Protein AF-A0A0A0KX44-F1 (afdb_monomer)

Secondary structure (DSSP, 8-state):
-HHHHHHHHHHHHHHHHHHHHHHHHHHHHHHHHHHHHHHHHHHHHHHHHHHHHHHHHHHHHHHHHHHHHHHHHHHHHHHHHHHHHHHHHHHHHHHHHHHHHHHHHHHHHHHHHHHHHHHHHHHHHHHHHHT------HHHHHHHHHHHHHHHHHHHHHHHHHHHHHHHHHHHHHHHHHGGGT-----HHHHHHHHHHHHHHHHHHHS-----HHHHHTT--PPP-----------------------PPP--SSHHHHTTTGGG--HHHHHHHHTT--------------------SSSSSSSS------

Radius of gyration: 54.65 Å; Cα contacts (8 Å, |Δi|>4): 50; chains: 1; bounding box: 119×41×173 Å

Solvent-accessible surface area (backbone atoms only — not comparable to full-atom values): 19266 Å² total; per-residue (Å²): 117,70,67,63,54,53,53,52,53,52,52,52,52,51,51,51,52,53,50,50,56,51,50,54,47,53,53,48,54,51,53,51,50,52,51,52,51,53,52,50,54,52,49,54,51,49,52,52,50,55,55,49,52,54,52,50,52,49,51,53,51,50,52,49,51,51,50,54,52,51,50,53,49,52,51,52,53,49,50,53,50,49,54,50,51,52,56,51,51,50,53,52,36,53,52,48,51,54,49,51,44,53,51,51,50,51,49,46,66,52,46,57,58,50,51,55,49,51,51,52,52,46,54,54,60,51,54,63,61,70,64,77,81,69,97,77,63,84,69,61,56,56,52,53,52,54,52,48,50,52,55,50,52,53,48,51,54,51,49,53,52,51,52,52,51,52,54,52,50,51,52,52,50,52,55,53,61,69,41,45,85,75,36,86,71,80,55,68,65,51,52,52,51,51,52,54,48,49,51,53,48,54,54,55,71,65,51,76,82,72,91,49,63,76,65,48,71,76,63,73,77,87,75,88,84,85,80,84,81,90,83,87,88,82,88,83,88,83,88,84,88,83,87,80,85,82,81,78,78,83,82,75,82,64,58,69,65,56,61,65,65,64,67,80,68,58,66,67,64,56,56,61,54,59,74,70,70,69,77,90,77,90,73,94,76,93,68,90,88,81,80,87,87,83,83,77,94,80,80,85,88,85,84,88,87,89,84,85,92,128

Foldseek 3Di:
DVVVVVVVVVVVVVVVVVVVVVVVVVVVVVVVVVVVVVVVVVVVVVVVVVVVVVVVVVVVVVVVVVVVVVVVVVVVVVVVVVVVVLVVLQVVLVVVLVVLLVLLVVLLVVLVVLLVVLLVLLVVLVVLVVPPPDPDDPVVVVVSVVVSLVSLVVNVVSVVVNVVSVVVVVVSVVVVVVCCVSNVDDPPSSVVSNVSVVVSVVSSVPRPDDDRPVVVVVPDDDDDDDDDDDDDDDDDDDDDDDDDDDDDDDPPPPVVVVVVVVVPDDPVVVVVVVVVPPDDDDDDDPDDPPDPPDPDPPPPDPPPDDDDDD

pLDDT: mean 73.05, std 24.51, range [26.42, 98.44]

Organism: Cucumis sativus (NCBI:txid3659)

Mean predicted aligned error: 19.66 Å

Sequence (310 aa):
MYTVFQVNTLLSAARMRLHNAREEREHFDEASNQILVHLKTKEDELFKSVASYKVEAGAVNACKNFLEHTWNLQISQRQLKEEHVDGELEKYGDYFVKLVISLLSSYKGKLEPALSCIRKLEENLSSMKESDVSPDTDDRSLNVHKQRRKLEEEYLDMESKFVSTLSTVDTVRMQFYETKGVVRNLDEKVQETFDALEKIKQEFESIKRPKLMIETVRRKPELPINEKPHVVNSNPSFTSGQTAEVRRLNFEDIDESLAKRTKNFSMEAEMAKLDSDEGIDTIDSNEEINDWEFDELGRDYDTISNHQKR

Nearest PDB structures (foldseek):
  3na7-assembly1_A  TM=4.207E-01  e=7.031E-01  Helicobacter pylori NCTC 11638
  6ixf-assembly1_A  TM=5.829E-01  e=4.038E+00  Homo sapiens
  6ixg-assembly1_A  TM=6.367E-01  e=5.098E+00  Homo sapiens
  5nnv-assembly4_D  TM=4.137E-01  e=2.847E+00  Bacillus subtilis subsp. subtilis str. 168
  6ixe-assembly1_A  TM=4.495E-01  e=5.728E+00  Homo sapiens

Structure (mmCIF, N/CA/C/O backbone):
data_AF-A0A0A0KX44-F1
#
_entry.id   AF-A0A0A0KX44-F1
#
loop_
_atom_site.group_PDB
_atom_site.id
_atom_site.type_symbol
_atom_site.label_atom_id
_atom_site.label_alt_id
_atom_site.label_comp_id
_atom_site.label_asym_id
_atom_site.label_entity_id
_atom_site.label_seq_id
_atom_site.pdbx_PDB_ins_code
_atom_site.Cartn_x
_atom_site.Cartn_y
_atom_site.Cartn_z
_atom_site.occupancy
_atom_site.B_iso_or_equiv
_atom_site.auth_seq_id
_atom_site.auth_comp_id
_atom_site.auth_asym_id
_atom_site.auth_atom_id
_atom_site.pdbx_PDB_model_num
ATOM 1 N N . MET A 1 1 ? 47.527 8.719 -110.501 1.00 60.06 1 MET A N 1
ATOM 2 C CA . MET A 1 1 ? 46.676 9.708 -109.796 1.00 60.06 1 MET A CA 1
ATOM 3 C C . MET A 1 1 ? 45.632 9.048 -108.881 1.00 60.06 1 MET A C 1
ATOM 5 O O . MET A 1 1 ? 45.481 9.509 -107.761 1.00 60.06 1 MET A O 1
ATOM 9 N N . TYR A 1 2 ? 44.985 7.940 -109.281 1.00 65.06 2 TYR A N 1
ATOM 10 C CA . TYR A 1 2 ? 43.969 7.230 -108.471 1.00 65.06 2 TYR A CA 1
ATOM 11 C C . TYR A 1 2 ? 44.458 6.625 -107.135 1.00 65.06 2 TYR A C 1
ATOM 13 O O . TYR A 1 2 ? 43.740 6.677 -106.141 1.00 65.06 2 TYR A O 1
ATOM 21 N N . THR A 1 3 ? 45.683 6.095 -107.074 1.00 72.25 3 THR A N 1
ATOM 22 C CA . THR A 1 3 ? 46.232 5.449 -105.863 1.00 72.25 3 THR A CA 1
ATOM 23 C C . THR A 1 3 ? 46.545 6.440 -104.739 1.00 72.25 3 THR A C 1
ATOM 25 O O . THR A 1 3 ? 46.310 6.153 -103.570 1.00 72.25 3 THR A O 1
ATOM 28 N N . VAL A 1 4 ? 47.011 7.643 -105.086 1.00 76.38 4 VAL A N 1
ATOM 29 C CA . VAL A 1 4 ? 47.306 8.719 -104.123 1.00 76.38 4 VAL A CA 1
ATOM 30 C C . VAL A 1 4 ? 46.022 9.241 -103.470 1.00 76.38 4 VAL A C 1
ATOM 32 O O . VAL A 1 4 ? 46.000 9.486 -102.267 1.00 76.38 4 VAL A O 1
ATOM 35 N N . PHE A 1 5 ? 44.936 9.356 -104.242 1.00 82.75 5 PHE A N 1
ATOM 36 C CA . PHE A 1 5 ? 43.631 9.768 -103.723 1.00 82.75 5 PHE A CA 1
ATOM 37 C C . PHE A 1 5 ? 43.070 8.752 -102.714 1.00 82.75 5 PHE A C 1
ATOM 39 O O . PHE A 1 5 ? 42.684 9.141 -101.618 1.00 82.75 5 PHE A O 1
ATOM 46 N N . GLN A 1 6 ? 43.121 7.451 -103.028 1.00 83.69 6 GLN A N 1
ATOM 47 C CA . GLN A 1 6 ? 42.662 6.382 -102.127 1.00 83.69 6 GLN A CA 1
ATOM 48 C C . GLN A 1 6 ? 43.439 6.336 -100.803 1.00 83.69 6 GLN A C 1
ATOM 50 O O . GLN A 1 6 ? 42.838 6.217 -99.734 1.00 83.69 6 GLN A O 1
ATOM 55 N N . VAL A 1 7 ? 44.768 6.471 -100.858 1.00 87.25 7 VAL A N 1
ATOM 56 C CA . VAL A 1 7 ? 45.613 6.522 -99.654 1.00 87.25 7 VAL A CA 1
ATOM 57 C C . VAL A 1 7 ? 45.268 7.738 -98.794 1.00 87.25 7 VAL A C 1
ATOM 59 O O . VAL A 1 7 ? 45.182 7.620 -97.574 1.00 87.25 7 VAL A O 1
ATOM 62 N N . ASN A 1 8 ? 45.003 8.892 -99.410 1.00 90.00 8 A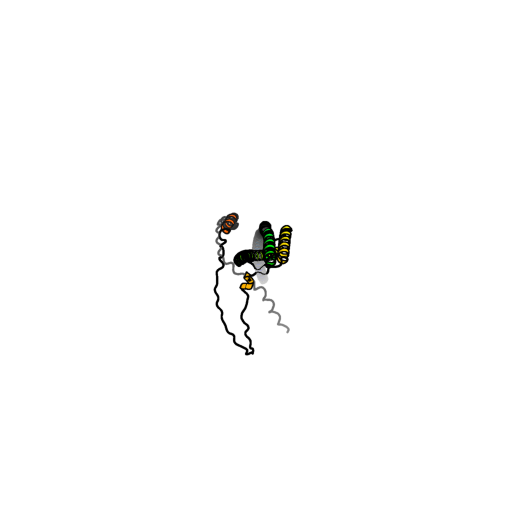SN A N 1
ATOM 63 C CA . ASN A 1 8 ? 44.612 10.098 -98.685 1.00 90.00 8 ASN A CA 1
ATOM 64 C C . ASN A 1 8 ? 43.250 9.937 -97.977 1.00 90.00 8 ASN A C 1
ATOM 66 O O . ASN A 1 8 ? 43.093 10.343 -96.823 1.00 90.00 8 ASN A O 1
ATOM 70 N N . THR A 1 9 ? 42.278 9.283 -98.623 1.00 90.50 9 THR A N 1
ATOM 71 C CA . THR A 1 9 ? 40.971 8.977 -98.017 1.00 90.50 9 THR A CA 1
ATOM 72 C C . THR A 1 9 ? 41.109 8.025 -96.827 1.00 90.50 9 THR A C 1
ATOM 74 O O . THR A 1 9 ? 40.5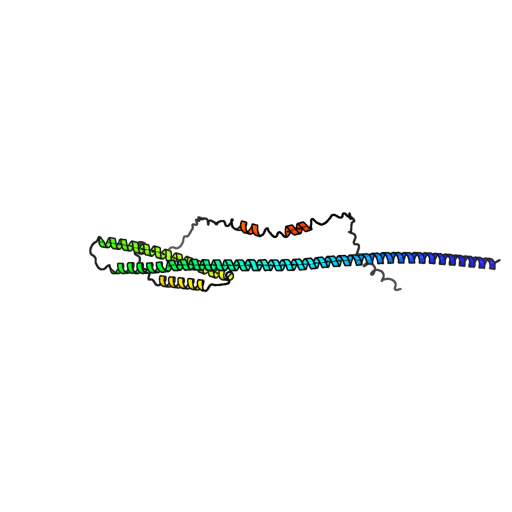30 8.276 -95.770 1.00 90.50 9 THR A O 1
ATOM 77 N N . LEU A 1 10 ? 41.919 6.968 -96.956 1.00 91.81 10 LEU A N 1
ATOM 78 C CA . LEU A 1 10 ? 42.182 6.023 -95.864 1.00 91.81 10 LEU A CA 1
ATOM 79 C C . LEU A 1 10 ? 42.913 6.683 -94.691 1.00 91.81 10 LEU A C 1
ATOM 81 O O . LEU A 1 10 ? 42.545 6.459 -93.539 1.00 91.81 10 LEU A O 1
ATOM 85 N N . LEU A 1 11 ? 43.905 7.529 -94.973 1.00 92.94 11 LEU A N 1
ATOM 86 C CA . LEU A 1 11 ? 44.626 8.286 -93.951 1.00 92.94 11 LEU A CA 1
ATOM 87 C C . LEU A 1 11 ? 43.693 9.244 -93.200 1.00 92.94 11 LEU A C 1
ATOM 89 O O . LEU A 1 11 ? 43.768 9.349 -91.977 1.00 92.94 11 LEU A O 1
ATOM 93 N N . SER A 1 12 ? 42.788 9.908 -93.918 1.00 93.62 12 SER A N 1
ATOM 94 C CA . SER A 1 12 ? 41.790 10.805 -93.327 1.00 93.62 12 SER A CA 1
ATOM 95 C C . SER A 1 12 ? 40.807 10.043 -92.433 1.00 93.62 12 SER A C 1
ATOM 97 O O . SER A 1 12 ? 40.551 10.460 -91.305 1.00 93.62 12 SER A O 1
ATOM 99 N N . ALA A 1 13 ? 40.333 8.876 -92.877 1.00 93.62 13 ALA A N 1
ATOM 100 C CA . ALA A 1 13 ? 39.473 8.008 -92.074 1.00 93.62 13 ALA A CA 1
ATOM 101 C C . ALA A 1 13 ? 40.191 7.464 -90.823 1.00 93.62 13 ALA A C 1
ATOM 103 O O . ALA A 1 13 ? 39.609 7.426 -89.741 1.00 93.62 13 ALA A O 1
ATOM 104 N N . ALA A 1 14 ? 41.464 7.075 -90.942 1.00 94.88 14 ALA A N 1
ATOM 105 C CA . ALA A 1 14 ? 42.267 6.624 -89.806 1.00 94.88 14 ALA A CA 1
ATOM 106 C C . ALA A 1 14 ? 42.488 7.746 -88.777 1.00 94.88 14 ALA A C 1
ATOM 108 O O . ALA A 1 14 ? 42.359 7.505 -87.579 1.00 94.88 14 ALA A O 1
ATOM 109 N N . ARG A 1 15 ? 42.751 8.979 -89.235 1.00 94.44 15 ARG A N 1
ATOM 110 C CA . ARG A 1 15 ? 42.867 10.159 -88.360 1.00 94.44 15 ARG A CA 1
ATOM 111 C C . ARG A 1 15 ? 41.567 10.456 -87.616 1.00 94.44 15 ARG A C 1
ATOM 113 O O . ARG A 1 15 ? 41.618 10.718 -86.421 1.00 94.44 15 ARG A O 1
ATOM 120 N N . MET A 1 16 ? 40.422 10.364 -88.293 1.00 95.25 16 MET A N 1
ATOM 121 C CA . MET A 1 16 ? 39.111 10.561 -87.666 1.00 95.25 16 MET A CA 1
ATOM 122 C C . MET A 1 16 ? 38.819 9.496 -86.600 1.00 95.25 16 MET A C 1
ATOM 124 O O . MET A 1 16 ? 38.396 9.838 -85.503 1.00 95.25 16 MET A O 1
ATOM 128 N N . ARG A 1 17 ? 39.116 8.216 -86.870 1.00 95.06 17 ARG A N 1
ATOM 129 C CA . ARG A 1 17 ? 38.961 7.142 -85.869 1.00 95.06 17 ARG A CA 1
ATOM 130 C C . ARG A 1 17 ? 39.877 7.324 -84.664 1.00 95.06 17 ARG A C 1
ATOM 132 O O . ARG A 1 17 ? 39.445 7.089 -83.545 1.00 95.06 17 ARG A O 1
ATOM 139 N N . LEU A 1 18 ? 41.125 7.745 -84.885 1.00 95.38 18 LEU A N 1
ATOM 140 C CA . LEU A 1 18 ? 42.060 8.033 -83.797 1.00 95.38 18 LEU A CA 1
ATOM 141 C C . LEU A 1 18 ? 41.569 9.202 -82.936 1.00 95.38 18 LEU A C 1
ATOM 143 O O . LEU A 1 18 ? 41.678 9.133 -81.716 1.00 95.38 18 LEU A O 1
ATOM 147 N N . HIS A 1 19 ? 41.020 10.248 -83.559 1.00 95.38 19 HIS A N 1
ATOM 148 C CA . HIS A 1 19 ? 40.401 11.360 -82.840 1.00 95.38 19 HIS A CA 1
ATOM 149 C C . HIS A 1 19 ? 39.217 10.885 -81.992 1.00 95.38 19 HIS A C 1
ATOM 151 O O . HIS A 1 19 ? 39.201 11.136 -80.794 1.00 95.38 19 HIS A O 1
ATOM 157 N N . ASN A 1 20 ? 38.283 10.135 -82.584 1.00 95.56 20 ASN A N 1
ATOM 158 C CA . ASN A 1 20 ? 37.116 9.605 -81.877 1.00 95.56 20 ASN A CA 1
ATOM 159 C C . ASN A 1 20 ? 37.512 8.701 -80.700 1.00 95.56 20 ASN A C 1
ATOM 161 O O . ASN A 1 20 ? 37.034 8.889 -79.593 1.00 95.56 20 ASN A O 1
ATOM 165 N N . ALA A 1 21 ? 38.456 7.776 -80.901 1.00 96.19 21 ALA A N 1
ATOM 166 C CA . ALA A 1 21 ? 38.937 6.903 -79.829 1.00 96.19 21 ALA A CA 1
ATOM 167 C C . ALA A 1 21 ? 39.632 7.677 -78.693 1.00 96.19 21 ALA A C 1
ATOM 169 O O . ALA A 1 21 ? 39.634 7.237 -77.545 1.00 96.19 21 ALA A O 1
ATOM 170 N N . ARG A 1 22 ? 40.253 8.823 -79.001 1.00 95.19 22 ARG A N 1
ATOM 171 C CA . ARG A 1 22 ? 40.834 9.701 -77.984 1.00 95.19 22 ARG A CA 1
ATOM 172 C C . ARG A 1 22 ? 39.746 10.415 -77.180 1.00 95.19 22 ARG A C 1
ATOM 174 O O . ARG A 1 22 ? 39.855 10.450 -75.962 1.00 95.19 22 ARG A O 1
ATOM 181 N N . GLU A 1 23 ? 38.727 10.940 -77.849 1.00 96.25 23 GLU A N 1
ATOM 182 C CA . GLU A 1 23 ? 37.587 11.622 -77.227 1.00 96.25 23 GLU A CA 1
ATOM 183 C C . GLU A 1 23 ? 36.749 10.663 -76.367 1.00 96.25 23 GLU A C 1
ATOM 185 O O . GLU A 1 23 ? 36.465 10.959 -75.212 1.00 96.25 23 GLU A O 1
ATOM 190 N N . GLU A 1 24 ? 36.460 9.456 -76.861 1.00 96.00 24 GLU A N 1
ATOM 191 C CA . GLU A 1 24 ? 35.796 8.397 -76.088 1.00 96.00 24 GLU A CA 1
ATOM 192 C C . GLU A 1 24 ? 36.582 8.028 -74.826 1.00 96.00 24 GLU A C 1
ATOM 194 O O . GLU A 1 24 ? 35.990 7.826 -73.767 1.00 96.00 24 GLU A O 1
ATOM 199 N N . ARG A 1 25 ? 37.918 7.972 -74.915 1.00 95.75 25 ARG A N 1
ATOM 200 C CA . ARG A 1 25 ? 38.764 7.732 -73.742 1.00 95.75 25 ARG A CA 1
ATOM 201 C C . ARG A 1 25 ? 38.669 8.881 -72.742 1.00 95.75 25 ARG A C 1
ATOM 203 O O . ARG A 1 25 ? 38.514 8.622 -71.559 1.00 95.75 25 ARG A O 1
ATOM 210 N N . GLU A 1 26 ? 38.738 10.126 -73.208 1.00 95.94 26 GLU A N 1
ATOM 211 C CA . GLU A 1 26 ? 38.620 11.308 -72.346 1.00 95.94 26 GLU A CA 1
ATOM 212 C C . GLU A 1 26 ? 37.239 11.360 -71.656 1.00 95.94 26 GLU A C 1
ATOM 214 O O . GLU A 1 26 ? 37.164 11.623 -70.457 1.00 95.94 26 GLU A O 1
ATOM 219 N N . HIS A 1 27 ? 36.157 11.001 -72.356 1.00 96.44 27 HIS A N 1
ATOM 220 C CA . HIS A 1 27 ? 34.825 10.860 -71.759 1.00 96.44 27 HIS A CA 1
ATOM 221 C C . HIS A 1 27 ? 34.729 9.717 -70.748 1.00 96.44 27 HIS A C 1
ATOM 223 O O . HIS A 1 27 ? 34.078 9.868 -69.714 1.00 96.44 27 HIS A O 1
ATOM 229 N N . PHE A 1 28 ? 35.360 8.579 -71.034 1.00 97.12 28 PHE A N 1
ATOM 230 C CA . PHE A 1 28 ? 35.396 7.453 -70.108 1.00 97.12 28 PHE A CA 1
ATOM 231 C C . PHE A 1 28 ? 36.156 7.808 -68.827 1.00 97.12 28 PHE A C 1
ATOM 233 O O . PHE A 1 28 ? 35.673 7.524 -67.732 1.00 97.12 28 PHE A O 1
ATOM 240 N N . ASP A 1 29 ? 37.309 8.466 -68.958 1.00 97.06 29 ASP A N 1
ATOM 241 C CA . ASP A 1 29 ? 38.118 8.909 -67.824 1.00 97.06 29 ASP A CA 1
ATOM 242 C C . ASP A 1 29 ? 37.333 9.907 -66.953 1.00 97.06 29 ASP A C 1
ATOM 244 O O . ASP A 1 29 ? 37.308 9.779 -65.728 1.00 97.06 29 ASP A O 1
ATOM 248 N N . GLU A 1 30 ? 36.617 10.850 -67.571 1.00 97.44 30 GLU A N 1
ATOM 249 C CA . GLU A 1 30 ? 35.765 11.812 -66.865 1.00 97.44 30 GLU A CA 1
ATOM 250 C C . GLU A 1 30 ? 34.589 11.133 -66.144 1.00 97.44 30 GLU A C 1
ATOM 252 O O . GLU A 1 30 ? 34.382 11.353 -64.951 1.00 97.44 30 GLU A O 1
ATOM 257 N N . ALA A 1 31 ? 33.856 10.243 -66.820 1.00 97.25 31 ALA A N 1
ATOM 258 C CA . ALA A 1 31 ? 32.756 9.498 -66.205 1.00 97.25 31 ALA A CA 1
ATOM 259 C C . ALA A 1 31 ? 33.246 8.617 -65.043 1.00 97.25 31 ALA A C 1
ATOM 261 O O . ALA A 1 31 ? 32.614 8.557 -63.986 1.00 97.25 31 ALA A O 1
ATOM 262 N N . SER A 1 32 ? 34.403 7.970 -65.205 1.00 97.06 32 SER A N 1
ATOM 263 C CA . SER A 1 32 ? 35.022 7.171 -64.148 1.00 97.06 32 SER A CA 1
ATOM 264 C C . SER A 1 32 ? 35.414 8.033 -62.945 1.00 97.06 32 SER A C 1
ATOM 266 O O . SER A 1 32 ? 35.186 7.630 -61.803 1.00 97.06 32 SER A O 1
ATOM 268 N N . ASN A 1 33 ? 35.965 9.228 -63.174 1.00 97.12 33 ASN A N 1
ATOM 269 C CA . ASN A 1 33 ? 36.294 10.166 -62.100 1.00 97.12 33 ASN A CA 1
ATOM 270 C C . ASN A 1 33 ? 35.039 10.642 -61.358 1.00 97.12 33 ASN A C 1
ATOM 272 O O . ASN A 1 33 ? 35.039 10.675 -60.128 1.00 97.12 33 ASN A O 1
ATOM 276 N N . GLN A 1 34 ? 33.952 10.943 -62.072 1.00 97.69 34 GLN A N 1
ATOM 277 C CA . GLN A 1 34 ? 32.679 11.331 -61.455 1.00 97.69 34 GLN A CA 1
ATOM 278 C C . GLN A 1 34 ? 32.107 10.220 -60.565 1.00 97.69 34 GLN A C 1
ATOM 280 O O . GLN A 1 34 ? 31.670 10.494 -59.445 1.00 97.69 34 GLN A O 1
ATOM 285 N N . ILE A 1 35 ? 32.174 8.960 -61.012 1.00 97.56 35 ILE A N 1
ATOM 286 C CA . ILE A 1 35 ? 31.758 7.802 -60.207 1.00 97.56 35 ILE A CA 1
ATOM 287 C C . ILE A 1 35 ? 32.591 7.709 -58.925 1.00 97.56 35 ILE A C 1
ATOM 289 O O . ILE A 1 35 ? 32.029 7.528 -57.845 1.00 97.56 35 ILE A O 1
ATOM 293 N N . LEU A 1 36 ? 33.915 7.860 -59.019 1.00 97.88 36 LEU A N 1
ATOM 294 C CA . LEU A 1 36 ? 34.797 7.812 -57.850 1.00 97.88 36 LEU A CA 1
ATOM 295 C C . LEU A 1 36 ? 34.479 8.917 -56.839 1.00 97.88 36 LEU A C 1
ATOM 297 O O . LEU A 1 36 ? 34.449 8.650 -55.638 1.00 97.88 36 LEU A O 1
ATOM 301 N N . VAL A 1 37 ? 34.207 10.138 -57.307 1.00 97.69 37 VAL A N 1
ATOM 302 C CA . VAL A 1 37 ? 33.814 11.251 -56.433 1.00 97.69 37 VAL A CA 1
ATOM 303 C C . VAL A 1 37 ? 32.490 10.946 -55.732 1.00 97.69 37 VAL A C 1
ATOM 305 O O . VAL A 1 37 ? 32.423 11.057 -54.512 1.00 97.69 37 VAL A O 1
ATOM 308 N N . HIS A 1 38 ? 31.467 10.496 -56.465 1.00 98.00 38 HIS A N 1
ATOM 309 C CA . HIS A 1 38 ? 30.170 10.162 -55.875 1.00 98.00 38 HIS A CA 1
ATOM 310 C C . HIS A 1 38 ? 30.272 9.024 -54.846 1.00 98.00 38 HIS A C 1
ATOM 312 O O . HIS A 1 38 ? 29.691 9.116 -53.765 1.00 98.00 38 HIS A O 1
ATOM 318 N N . LEU A 1 39 ? 31.034 7.964 -55.148 1.00 97.94 39 LEU A N 1
ATOM 319 C CA . LEU A 1 39 ? 31.265 6.861 -54.209 1.00 97.94 39 LEU A CA 1
ATOM 320 C C . LEU A 1 39 ? 31.946 7.343 -52.929 1.00 97.94 39 LEU A C 1
ATOM 322 O O . LEU A 1 39 ? 31.522 6.960 -51.842 1.00 97.94 39 LEU A O 1
ATOM 326 N N . LYS A 1 40 ? 32.944 8.221 -53.051 1.00 97.88 40 LYS A N 1
ATOM 327 C CA . LYS A 1 40 ? 33.619 8.808 -51.895 1.00 97.88 40 LYS A CA 1
ATOM 328 C C . LYS A 1 40 ? 32.668 9.655 -51.048 1.00 97.88 40 LYS A C 1
ATOM 330 O O . LYS A 1 40 ? 32.632 9.499 -49.835 1.00 97.88 40 LYS A O 1
ATOM 335 N N . THR A 1 41 ? 31.851 10.500 -51.675 1.00 98.00 41 THR A N 1
ATOM 336 C CA . THR A 1 41 ? 30.838 11.284 -50.955 1.00 98.00 41 THR A CA 1
ATOM 337 C C . THR A 1 41 ? 29.861 10.379 -50.202 1.00 98.00 41 THR A C 1
ATOM 339 O O . THR A 1 41 ? 29.560 10.640 -49.040 1.00 98.00 41 THR A O 1
ATOM 342 N N . LYS A 1 42 ? 29.406 9.281 -50.821 1.00 98.19 42 LYS A N 1
ATOM 343 C CA . LYS A 1 42 ? 28.518 8.312 -50.161 1.00 98.19 42 LYS A CA 1
ATOM 344 C C . LYS A 1 42 ? 29.197 7.550 -49.024 1.00 98.19 42 LYS A C 1
ATOM 346 O O . LYS A 1 42 ? 28.549 7.283 -48.015 1.00 98.19 42 LYS A O 1
ATOM 351 N N . GLU A 1 43 ? 30.478 7.222 -49.158 1.00 98.19 43 GLU A N 1
ATOM 352 C CA . GLU A 1 43 ? 31.277 6.633 -48.079 1.00 98.19 43 GLU A CA 1
ATOM 353 C C . GLU A 1 43 ? 31.391 7.587 -46.878 1.00 98.19 43 GLU A C 1
ATOM 355 O O . GLU A 1 43 ? 31.131 7.176 -45.746 1.00 98.19 43 GLU A O 1
ATOM 360 N N . ASP A 1 44 ? 31.690 8.866 -47.121 1.00 97.56 44 ASP A N 1
ATOM 361 C CA . ASP A 1 44 ? 31.794 9.890 -46.075 1.00 97.56 44 ASP A CA 1
ATOM 362 C C . ASP A 1 44 ? 30.439 10.125 -45.367 1.00 97.56 44 ASP A C 1
ATOM 364 O O . ASP A 1 44 ? 30.376 10.212 -44.135 1.00 97.56 44 ASP A O 1
ATOM 368 N N . GLU A 1 45 ? 29.332 10.168 -46.121 1.00 98.06 45 GLU A N 1
ATOM 369 C CA . GLU A 1 45 ? 27.964 10.250 -45.580 1.00 98.06 45 GLU A CA 1
ATOM 370 C C . GLU A 1 45 ? 27.621 9.037 -44.702 1.00 98.06 45 GLU A C 1
ATOM 372 O O . GLU A 1 45 ? 27.105 9.199 -43.591 1.00 98.06 45 GLU A O 1
ATOM 377 N N . LEU A 1 46 ? 27.942 7.823 -45.166 1.00 97.81 46 LEU A N 1
ATOM 378 C CA . LEU A 1 46 ? 27.732 6.591 -44.405 1.00 97.81 46 LEU A CA 1
ATOM 379 C C . LEU A 1 46 ? 28.536 6.618 -43.102 1.00 97.81 46 LEU A C 1
ATOM 381 O O . LEU A 1 46 ? 28.006 6.299 -42.038 1.00 97.81 46 LEU A O 1
ATOM 385 N N . PHE A 1 47 ? 29.802 7.032 -43.166 1.00 98.12 47 PHE A N 1
ATOM 386 C CA . PHE A 1 47 ? 30.656 7.133 -41.989 1.00 98.12 47 PHE A CA 1
ATOM 387 C C . PHE A 1 47 ? 30.077 8.113 -40.958 1.00 98.12 47 PHE A C 1
ATOM 389 O O . PHE A 1 47 ? 30.003 7.794 -39.767 1.00 98.12 47 PHE A O 1
ATOM 396 N N . LYS A 1 48 ? 29.585 9.273 -41.414 1.00 97.88 48 LYS A N 1
ATOM 397 C CA . LYS A 1 48 ? 28.902 10.255 -40.560 1.00 97.88 48 LYS A CA 1
ATOM 398 C C . LYS A 1 48 ? 27.622 9.681 -39.940 1.00 97.88 48 LYS A C 1
ATOM 400 O O . LYS A 1 48 ? 27.397 9.864 -38.744 1.00 97.88 48 LYS A O 1
ATOM 405 N N . SER A 1 49 ? 26.815 8.957 -40.715 1.00 97.88 49 SER A N 1
ATOM 406 C CA . SER A 1 49 ? 25.587 8.307 -40.237 1.00 97.88 49 SER A CA 1
ATOM 407 C C . SER A 1 49 ? 25.876 7.251 -39.163 1.00 97.88 49 SER A C 1
ATOM 409 O O . SER A 1 49 ? 25.267 7.272 -38.095 1.00 97.88 49 SER A O 1
ATOM 411 N N . VAL A 1 50 ? 26.878 6.393 -39.375 1.00 98.06 50 VAL A N 1
ATOM 412 C CA . VAL A 1 50 ? 27.300 5.382 -38.391 1.00 98.06 50 VAL A CA 1
ATOM 413 C C . VAL A 1 50 ? 27.796 6.031 -37.097 1.00 98.06 50 VAL A C 1
ATOM 415 O O . VAL A 1 50 ? 27.463 5.567 -36.004 1.00 98.06 50 VAL A O 1
ATOM 418 N N . ALA A 1 51 ? 28.569 7.117 -37.198 1.00 97.56 51 ALA A N 1
ATOM 419 C CA . ALA A 1 51 ? 29.008 7.867 -36.026 1.00 97.56 51 ALA A CA 1
ATOM 420 C C . ALA A 1 51 ? 27.816 8.468 -35.257 1.00 97.56 51 ALA A C 1
ATOM 422 O O . ALA A 1 51 ? 27.766 8.346 -34.032 1.00 97.56 51 ALA A O 1
ATOM 423 N N . SER A 1 52 ? 26.837 9.036 -35.971 1.00 97.50 52 SER A N 1
ATOM 424 C CA . SER A 1 52 ? 25.598 9.572 -35.393 1.00 97.50 52 SER A CA 1
ATOM 425 C C . SER A 1 52 ? 24.811 8.497 -34.641 1.00 97.50 52 SER A C 1
ATOM 427 O O . SER A 1 52 ? 24.510 8.670 -33.461 1.00 97.50 52 SER A O 1
ATOM 429 N N . TYR A 1 53 ? 24.566 7.341 -35.268 1.00 97.69 53 TYR A N 1
ATOM 430 C CA . TYR A 1 53 ? 23.827 6.244 -34.636 1.00 97.69 53 TYR A CA 1
ATOM 431 C C . TYR A 1 53 ? 24.509 5.705 -33.381 1.00 97.69 53 TYR A C 1
ATOM 433 O O . TYR A 1 53 ? 23.841 5.277 -32.442 1.00 97.69 53 TYR A O 1
ATOM 441 N N . LYS A 1 54 ? 25.843 5.733 -33.322 1.00 97.81 54 LYS A N 1
ATOM 442 C CA . LYS A 1 54 ? 26.572 5.314 -32.122 1.00 97.81 54 LYS A CA 1
ATOM 443 C C . LYS A 1 54 ? 26.342 6.269 -30.948 1.00 97.81 54 LYS A C 1
ATOM 445 O O . LYS A 1 54 ? 26.220 5.809 -29.813 1.00 97.81 54 LYS A O 1
ATOM 450 N N . VAL A 1 55 ? 26.291 7.574 -31.213 1.00 98.00 55 VAL A N 1
ATOM 451 C CA . VAL A 1 55 ? 25.975 8.587 -30.194 1.00 98.00 55 VAL A CA 1
ATOM 452 C C . VAL A 1 55 ? 24.524 8.444 -29.745 1.00 98.00 55 VAL A C 1
ATOM 454 O O . VAL A 1 55 ? 24.263 8.383 -28.545 1.00 98.00 55 VAL A O 1
ATOM 457 N N . GLU A 1 56 ? 23.599 8.294 -30.693 1.00 97.69 56 GLU A N 1
ATOM 458 C CA . GLU A 1 56 ? 22.177 8.087 -30.414 1.00 97.69 56 GLU A CA 1
ATOM 459 C C . GLU A 1 56 ? 21.936 6.822 -29.578 1.00 97.69 56 GLU A C 1
ATOM 461 O O . GLU A 1 56 ? 21.233 6.868 -28.571 1.00 97.69 56 GLU A O 1
ATOM 466 N N . ALA A 1 57 ? 22.595 5.707 -29.906 1.00 98.31 57 ALA A N 1
ATOM 467 C CA . ALA A 1 57 ? 22.527 4.485 -29.106 1.00 98.31 57 ALA A CA 1
ATOM 468 C C . ALA A 1 57 ? 23.021 4.704 -27.664 1.00 98.31 57 ALA A C 1
ATOM 470 O O . ALA A 1 57 ? 22.455 4.149 -26.720 1.00 98.31 57 ALA A O 1
ATOM 471 N N . GLY A 1 58 ? 24.053 5.534 -27.480 1.00 98.06 58 GLY A N 1
ATOM 472 C CA . GLY A 1 58 ? 24.522 5.957 -26.161 1.00 98.06 58 GLY A CA 1
ATOM 473 C C . GLY A 1 58 ? 23.464 6.748 -25.390 1.00 98.06 58 GLY A C 1
ATOM 474 O O . GLY A 1 58 ? 23.209 6.442 -24.224 1.00 98.06 58 GLY A O 1
ATOM 475 N N . ALA A 1 59 ? 22.807 7.705 -26.051 1.00 98.12 59 ALA A N 1
ATOM 476 C CA . ALA A 1 59 ? 21.721 8.494 -25.473 1.00 98.12 59 ALA A CA 1
ATOM 477 C C . ALA A 1 59 ? 20.525 7.612 -25.077 1.00 98.12 59 ALA A C 1
ATOM 479 O O . ALA A 1 59 ? 20.071 7.673 -23.937 1.00 98.12 59 ALA A O 1
ATOM 480 N N . VAL A 1 60 ? 20.078 6.710 -25.958 1.00 98.19 60 VAL A N 1
ATOM 481 C CA . VAL A 1 60 ? 18.987 5.761 -25.669 1.00 98.19 60 VAL A CA 1
ATOM 482 C C . VAL A 1 60 ? 19.331 4.867 -24.479 1.00 98.19 60 VAL A C 1
ATOM 484 O O . VAL A 1 60 ? 18.490 4.642 -23.608 1.00 98.19 60 VAL A O 1
ATOM 487 N N . ASN A 1 61 ? 20.569 4.379 -24.397 1.00 98.19 61 ASN A N 1
ATOM 488 C CA . ASN A 1 61 ? 21.006 3.567 -23.266 1.00 98.19 61 ASN A CA 1
ATOM 489 C C . ASN A 1 61 ? 21.026 4.369 -21.953 1.00 98.19 61 ASN A C 1
ATOM 491 O O . ASN A 1 61 ? 20.626 3.850 -20.912 1.00 98.19 61 ASN A O 1
ATOM 495 N N . ALA A 1 62 ? 21.440 5.638 -21.993 1.00 98.31 62 ALA A N 1
ATOM 496 C CA . ALA A 1 62 ? 21.370 6.528 -20.837 1.00 98.31 62 ALA A CA 1
ATOM 497 C C . ALA A 1 62 ? 19.916 6.778 -20.401 1.00 98.31 62 ALA A C 1
ATOM 499 O O . ALA A 1 62 ? 19.609 6.632 -19.218 1.00 98.31 62 ALA A O 1
ATOM 500 N N . CYS A 1 63 ? 19.008 7.053 -21.344 1.00 98.19 63 CYS A N 1
ATOM 501 C CA . CYS A 1 63 ? 17.577 7.199 -21.070 1.00 98.19 63 CYS A CA 1
ATOM 502 C C . CYS A 1 63 ? 16.984 5.925 -20.459 1.00 98.19 63 CYS A C 1
ATOM 504 O O . CYS A 1 63 ? 16.257 5.995 -19.470 1.00 98.19 63 CYS A O 1
ATOM 506 N N . LYS A 1 64 ? 17.330 4.751 -20.997 1.00 98.19 64 LYS A N 1
ATOM 507 C CA . LYS A 1 64 ? 16.904 3.461 -20.448 1.00 98.19 64 LYS A CA 1
ATOM 508 C C . LYS A 1 64 ? 17.347 3.308 -18.991 1.00 98.19 64 LYS A C 1
ATOM 510 O O . LYS A 1 64 ? 16.511 3.035 -18.134 1.00 98.19 64 LYS A O 1
ATOM 515 N N . ASN A 1 65 ? 18.631 3.526 -18.706 1.00 98.31 65 ASN A N 1
ATOM 516 C CA . ASN A 1 65 ? 19.160 3.421 -17.346 1.00 98.31 65 ASN A CA 1
ATOM 517 C C . ASN A 1 65 ? 18.476 4.419 -16.404 1.00 98.31 65 ASN A C 1
ATOM 519 O O . ASN A 1 65 ? 18.101 4.063 -15.290 1.00 98.31 65 ASN A O 1
ATOM 523 N N . PHE A 1 66 ? 18.259 5.658 -16.853 1.00 98.44 66 PHE A N 1
ATOM 524 C CA . PHE A 1 66 ? 17.543 6.670 -16.080 1.00 98.44 66 PHE A CA 1
ATOM 525 C C . PHE A 1 66 ? 16.119 6.223 -15.720 1.00 98.44 66 PHE A C 1
ATOM 527 O O . PHE A 1 66 ? 15.711 6.351 -14.563 1.00 98.44 66 PHE A O 1
ATOM 534 N N . LEU A 1 67 ? 15.378 5.657 -16.677 1.00 97.94 67 LEU A N 1
ATOM 535 C CA . LEU A 1 67 ? 14.031 5.138 -16.438 1.00 97.94 67 LEU A CA 1
ATOM 536 C C . LEU A 1 67 ? 14.046 3.952 -15.469 1.00 97.94 67 LEU A C 1
ATOM 538 O O . LEU A 1 67 ? 13.235 3.920 -14.548 1.00 97.94 67 LEU A O 1
ATOM 542 N N . GLU A 1 68 ? 14.985 3.017 -15.616 1.00 98.44 68 GLU A N 1
ATOM 543 C CA . GLU A 1 68 ? 15.137 1.880 -14.698 1.00 98.44 68 GLU A CA 1
ATOM 544 C C . GLU A 1 68 ? 15.471 2.339 -13.270 1.00 98.44 68 GLU A C 1
ATOM 546 O O . GLU A 1 68 ? 14.857 1.878 -12.304 1.00 98.44 68 GLU A O 1
ATOM 551 N N . HIS A 1 69 ? 16.399 3.284 -13.112 1.00 98.00 69 HIS A N 1
ATOM 552 C CA . HIS A 1 69 ? 16.748 3.846 -11.807 1.00 98.00 69 HIS A CA 1
ATOM 553 C C . HIS A 1 69 ? 15.577 4.604 -11.179 1.00 98.00 69 HIS A C 1
ATOM 555 O O . HIS A 1 69 ? 15.271 4.390 -10.005 1.00 98.00 69 HIS A O 1
ATOM 561 N N . THR A 1 70 ? 14.892 5.441 -11.960 1.00 97.81 70 THR A N 1
ATOM 562 C CA . THR A 1 70 ? 13.720 6.199 -11.500 1.00 97.81 70 THR A CA 1
ATOM 563 C C . THR A 1 70 ? 12.589 5.264 -11.085 1.00 97.81 70 THR A C 1
ATOM 565 O O . THR A 1 70 ? 11.979 5.456 -10.034 1.00 97.81 70 THR A O 1
ATOM 568 N N . TRP A 1 71 ? 12.342 4.209 -11.860 1.00 98.12 71 TRP A N 1
ATOM 569 C CA . TRP A 1 71 ? 11.342 3.197 -11.542 1.00 98.12 71 TRP A CA 1
ATOM 570 C C . TRP A 1 71 ? 11.657 2.471 -10.229 1.00 98.12 71 TRP A C 1
ATOM 572 O O . TRP A 1 71 ? 10.804 2.379 -9.344 1.00 98.12 71 TRP A O 1
ATOM 582 N N . ASN A 1 72 ? 12.903 2.024 -10.052 1.00 98.06 72 ASN A N 1
ATOM 583 C CA . ASN A 1 72 ? 13.346 1.376 -8.816 1.00 98.06 72 ASN A CA 1
ATOM 584 C C . ASN A 1 72 ? 13.239 2.312 -7.602 1.00 98.06 72 ASN A C 1
ATOM 586 O O . ASN A 1 72 ? 12.794 1.890 -6.532 1.00 98.06 72 ASN A O 1
ATOM 590 N N . LEU A 1 73 ? 13.591 3.591 -7.770 1.00 97.12 73 LEU A N 1
ATOM 591 C CA . LEU A 1 73 ? 13.437 4.608 -6.732 1.00 97.12 73 LEU A CA 1
ATOM 592 C C . LEU A 1 73 ? 11.964 4.787 -6.343 1.00 97.12 73 LEU A C 1
ATOM 594 O O . LEU A 1 73 ? 11.644 4.788 -5.156 1.00 97.12 73 LEU A O 1
ATOM 598 N N . GLN A 1 74 ? 11.061 4.898 -7.319 1.00 97.25 74 GLN A N 1
ATOM 599 C CA . GLN A 1 74 ? 9.626 5.042 -7.064 1.00 97.25 74 GLN A CA 1
ATOM 600 C C . GLN A 1 74 ? 9.041 3.833 -6.328 1.00 97.25 74 GLN A C 1
ATOM 602 O O . GLN A 1 74 ? 8.232 4.011 -5.415 1.00 97.25 74 GLN A O 1
ATOM 607 N N . ILE A 1 75 ? 9.451 2.615 -6.695 1.00 97.19 75 ILE A N 1
ATOM 608 C CA . ILE A 1 75 ? 9.035 1.394 -5.992 1.00 97.19 75 ILE A CA 1
ATOM 609 C C . ILE A 1 75 ? 9.507 1.431 -4.539 1.00 97.19 75 ILE A C 1
ATOM 611 O O . ILE A 1 75 ? 8.691 1.255 -3.637 1.00 97.19 75 ILE A O 1
ATOM 615 N N . SER A 1 76 ? 10.791 1.712 -4.307 1.00 96.75 76 SER A N 1
ATOM 616 C CA . SER A 1 76 ? 11.365 1.785 -2.959 1.00 96.75 76 SER A CA 1
ATOM 617 C C . SER A 1 76 ? 10.679 2.854 -2.100 1.00 96.75 76 SER A C 1
ATOM 619 O O . SER A 1 76 ? 10.275 2.594 -0.969 1.00 96.75 76 SER A O 1
ATOM 621 N N . GLN A 1 77 ? 10.435 4.044 -2.658 1.00 95.75 77 GLN A N 1
ATOM 622 C CA . GLN A 1 77 ? 9.704 5.105 -1.963 1.00 95.75 77 GLN A CA 1
ATOM 623 C C . GLN A 1 77 ? 8.261 4.710 -1.635 1.00 95.75 77 GLN A C 1
ATOM 625 O O . GLN A 1 77 ? 7.753 5.081 -0.577 1.00 95.75 77 GLN A O 1
ATOM 630 N N . ARG A 1 78 ? 7.579 3.989 -2.534 1.00 95.81 78 ARG A N 1
ATOM 631 C CA . ARG A 1 78 ? 6.219 3.497 -2.284 1.00 95.81 78 ARG A CA 1
ATOM 632 C C . ARG A 1 78 ? 6.209 2.492 -1.138 1.00 95.81 78 ARG A C 1
ATOM 634 O O . ARG A 1 78 ? 5.398 2.651 -0.235 1.00 95.81 78 ARG A O 1
ATOM 641 N N . GLN A 1 79 ? 7.125 1.527 -1.161 1.00 96.31 79 GLN A N 1
ATOM 642 C CA . GLN A 1 79 ? 7.268 0.520 -0.108 1.00 96.31 79 GLN A CA 1
ATOM 643 C C . GLN A 1 79 ? 7.546 1.173 1.248 1.00 96.31 79 GLN A C 1
ATOM 645 O O . GLN A 1 79 ? 6.839 0.901 2.209 1.00 96.31 79 GLN A O 1
ATOM 650 N 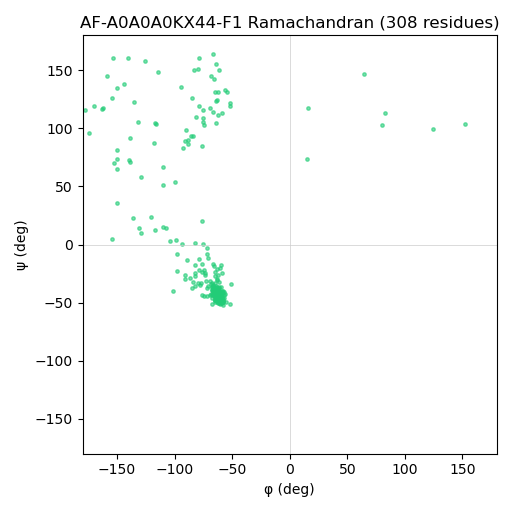N . LEU A 1 80 ? 8.482 2.125 1.308 1.00 96.38 80 LEU A N 1
ATOM 651 C CA . LEU A 1 80 ? 8.790 2.851 2.541 1.00 96.38 80 LEU A CA 1
ATOM 652 C C . LEU A 1 80 ? 7.569 3.602 3.099 1.00 96.38 80 LEU A C 1
ATOM 654 O O . LEU A 1 80 ? 7.338 3.611 4.307 1.00 96.38 80 LEU A O 1
ATOM 658 N N . LYS A 1 81 ? 6.787 4.254 2.229 1.00 95.19 81 LYS A N 1
ATOM 659 C CA . LYS A 1 81 ? 5.558 4.953 2.638 1.00 95.19 81 LYS A CA 1
ATOM 660 C C . LYS A 1 81 ? 4.491 3.978 3.132 1.00 95.19 81 LYS A C 1
ATOM 662 O O . LYS A 1 81 ? 3.812 4.289 4.103 1.00 95.19 81 LYS A O 1
ATOM 667 N N . GLU A 1 82 ? 4.344 2.831 2.480 1.00 95.00 82 GLU A N 1
ATOM 668 C CA . GLU A 1 82 ? 3.401 1.785 2.879 1.00 95.00 82 GLU A CA 1
ATOM 669 C C . GLU A 1 82 ? 3.771 1.198 4.244 1.00 95.00 82 GLU A C 1
ATOM 671 O O . GLU A 1 82 ? 2.933 1.195 5.139 1.00 95.00 82 GLU A O 1
ATOM 676 N N . GLU A 1 83 ? 5.035 0.820 4.449 1.00 94.94 83 GLU A N 1
ATOM 677 C CA . GLU A 1 83 ? 5.547 0.348 5.742 1.00 94.94 83 GLU A CA 1
ATOM 678 C C . GLU A 1 83 ? 5.367 1.397 6.849 1.00 94.94 83 GLU A C 1
ATOM 680 O O . GLU A 1 83 ? 4.986 1.069 7.973 1.00 94.94 83 GLU A O 1
ATOM 685 N N . HIS A 1 84 ? 5.601 2.676 6.536 1.00 94.06 84 HIS A N 1
ATOM 686 C CA . HIS A 1 84 ? 5.376 3.771 7.477 1.00 94.06 84 HIS A CA 1
ATOM 687 C C . HIS A 1 84 ? 3.902 3.882 7.884 1.00 94.06 84 HIS A C 1
ATOM 689 O O . HIS A 1 84 ? 3.601 3.944 9.075 1.00 94.06 84 HIS A O 1
ATOM 695 N N . VAL A 1 85 ? 2.987 3.902 6.908 1.00 91.06 85 VAL A N 1
ATOM 696 C CA . VAL A 1 85 ? 1.541 3.988 7.162 1.00 91.06 85 VAL A CA 1
ATOM 697 C C . VAL A 1 85 ? 1.050 2.758 7.922 1.00 91.06 85 VAL A C 1
ATOM 699 O O . VAL A 1 85 ? 0.269 2.908 8.858 1.00 91.06 85 VAL A O 1
ATOM 702 N N . ASP A 1 86 ? 1.528 1.562 7.578 1.00 90.00 86 ASP A N 1
ATOM 703 C CA . ASP A 1 86 ? 1.165 0.320 8.263 1.00 90.00 86 ASP A CA 1
ATOM 704 C C . ASP A 1 86 ? 1.608 0.343 9.735 1.00 90.00 86 ASP A C 1
ATOM 706 O O . ASP A 1 86 ? 0.815 0.055 10.634 1.00 90.00 86 ASP A O 1
ATOM 710 N N . GLY A 1 87 ? 2.839 0.797 9.998 1.00 89.94 87 GLY A N 1
ATOM 711 C CA . GLY A 1 87 ? 3.362 0.948 11.355 1.00 89.94 87 GLY A CA 1
ATOM 712 C C . GLY A 1 87 ? 2.668 2.045 12.172 1.00 89.94 87 GLY A C 1
ATOM 713 O O . GLY A 1 87 ? 2.523 1.915 13.389 1.00 89.94 87 GLY A O 1
ATOM 714 N N . GLU A 1 88 ? 2.224 3.141 11.549 1.00 90.94 88 GLU A N 1
ATOM 715 C CA . GLU A 1 88 ? 1.384 4.142 12.222 1.00 90.94 88 GLU A CA 1
ATOM 716 C C . GLU A 1 88 ? -0.014 3.598 12.520 1.00 90.94 88 GLU A C 1
ATOM 718 O O . GLU A 1 88 ? -0.512 3.769 13.635 1.00 90.94 88 GLU A O 1
ATOM 723 N N . LEU A 1 89 ? -0.630 2.902 11.563 1.00 89.50 89 LEU A N 1
ATOM 724 C CA . LEU A 1 89 ? -1.952 2.305 1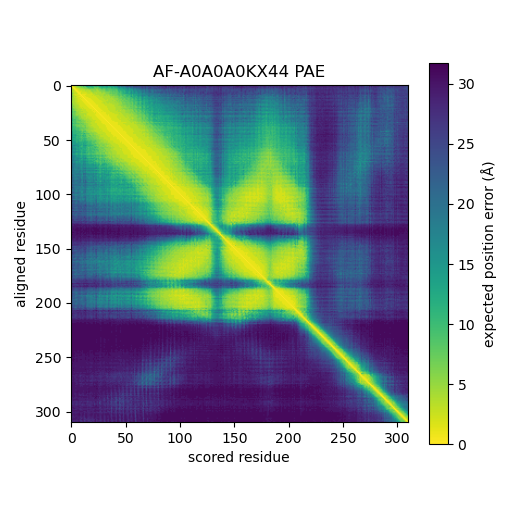1.721 1.00 89.50 89 LEU A CA 1
ATOM 725 C C . LEU A 1 89 ? -1.969 1.265 12.848 1.00 89.50 89 LEU A C 1
ATOM 727 O O . LEU A 1 89 ? -2.902 1.257 13.650 1.00 89.50 89 LEU A O 1
ATOM 731 N N . GLU A 1 90 ? -0.923 0.446 12.965 1.00 87.88 90 GLU A N 1
ATOM 732 C CA . GLU A 1 90 ? -0.763 -0.505 14.069 1.00 87.88 90 GLU A CA 1
ATOM 733 C C . GLU A 1 90 ? -0.689 0.207 15.429 1.00 87.88 90 GLU A C 1
ATOM 735 O O . GLU A 1 90 ? -1.431 -0.141 16.350 1.00 87.88 90 GLU A O 1
ATOM 740 N N . LYS A 1 91 ? 0.108 1.280 15.544 1.00 89.56 91 LYS A N 1
ATOM 741 C CA . LYS A 1 91 ? 0.181 2.089 16.776 1.00 89.56 91 LYS A CA 1
ATOM 742 C C . LYS A 1 91 ? -1.174 2.683 17.154 1.00 89.56 91 LYS A C 1
ATOM 744 O O . LYS A 1 91 ? -1.549 2.657 18.326 1.00 89.56 91 LYS A O 1
ATOM 749 N N . TYR A 1 92 ? -1.915 3.233 16.190 1.00 88.56 92 TYR A N 1
ATOM 750 C CA . TYR A 1 92 ? -3.257 3.763 16.445 1.00 88.56 92 TYR A CA 1
ATOM 751 C C . TYR A 1 92 ? -4.250 2.663 16.823 1.00 88.56 92 TYR A C 1
ATOM 753 O O . TYR A 1 92 ? -5.076 2.886 17.710 1.00 88.56 92 TYR A O 1
ATOM 761 N N . GLY A 1 93 ? -4.125 1.473 16.229 1.00 86.25 93 GLY A N 1
ATOM 762 C CA . GLY A 1 93 ? -4.849 0.275 16.645 1.00 86.25 93 GLY A CA 1
ATOM 763 C C . GLY A 1 93 ? -4.613 -0.050 18.122 1.00 86.25 93 GLY A C 1
ATOM 764 O O . GLY A 1 93 ? -5.572 -0.180 18.882 1.00 86.25 93 GLY A O 1
ATOM 765 N N . ASP A 1 94 ? -3.356 -0.068 18.566 1.00 86.50 94 ASP A N 1
ATOM 766 C CA . ASP A 1 94 ? -2.998 -0.315 19.968 1.00 86.50 94 ASP A CA 1
ATOM 767 C C . ASP A 1 94 ? -3.558 0.747 20.924 1.00 86.50 94 ASP A C 1
ATOM 769 O O . ASP A 1 94 ? -4.050 0.425 22.012 1.00 86.50 94 ASP A O 1
ATOM 773 N N . TYR A 1 95 ? -3.485 2.031 20.552 1.00 89.50 95 TYR A N 1
ATOM 774 C CA . TYR A 1 95 ? -4.071 3.111 21.351 1.00 89.50 95 TYR A CA 1
ATOM 775 C C . TYR A 1 95 ? -5.592 2.984 21.444 1.00 89.50 95 TYR A C 1
ATOM 777 O O . TYR A 1 95 ? -6.153 3.168 22.527 1.00 89.50 95 TYR A O 1
ATOM 785 N N . PHE A 1 96 ? -6.254 2.639 20.339 1.00 88.56 96 PHE A N 1
ATOM 786 C CA . PHE A 1 96 ? -7.695 2.425 20.297 1.00 88.56 96 PHE A CA 1
ATOM 787 C C . PHE A 1 96 ? -8.115 1.258 21.194 1.00 88.56 96 PHE A C 1
ATOM 789 O O . PHE A 1 96 ? -9.005 1.422 22.028 1.00 88.56 96 PHE A O 1
ATOM 796 N N . VAL A 1 97 ? -7.432 0.114 21.108 1.00 88.56 97 VAL A N 1
ATOM 797 C CA . VAL A 1 97 ? -7.693 -1.047 21.973 1.00 88.56 97 VAL A CA 1
ATOM 798 C C . VAL A 1 97 ? -7.524 -0.673 23.448 1.00 88.56 97 VAL A C 1
ATOM 800 O O . VAL A 1 97 ? -8.420 -0.925 24.254 1.00 88.56 97 VAL A O 1
ATOM 803 N N . LYS A 1 98 ? -6.433 0.015 23.814 1.00 90.94 98 LYS A N 1
ATOM 804 C CA . LYS A 1 98 ? -6.218 0.502 25.190 1.00 90.94 98 LYS A CA 1
ATOM 805 C C . LYS A 1 98 ? -7.335 1.434 25.657 1.00 90.94 98 LYS A C 1
ATOM 807 O O . LYS A 1 98 ? -7.782 1.324 26.801 1.00 90.94 98 LYS A O 1
ATOM 812 N N . LEU A 1 99 ? -7.799 2.331 24.787 1.00 91.75 99 LEU A N 1
ATOM 813 C CA . LEU A 1 99 ? -8.910 3.231 25.082 1.00 91.75 99 LEU A CA 1
ATOM 814 C C . LEU A 1 99 ? -10.203 2.446 25.332 1.00 91.75 99 LEU A C 1
ATOM 816 O O . LEU A 1 99 ? -10.841 2.661 26.363 1.00 91.75 99 LEU A O 1
ATOM 820 N N . VAL A 1 100 ? -10.552 1.505 24.450 1.00 91.31 100 VAL A N 1
ATOM 821 C CA . VAL A 1 100 ? -11.739 0.647 24.589 1.00 91.31 100 VAL A CA 1
ATOM 822 C C . VAL A 1 100 ? -11.683 -0.139 25.898 1.00 91.31 100 VAL A C 1
ATOM 824 O O . VAL A 1 100 ? -12.639 -0.095 26.669 1.00 91.31 100 VAL A O 1
ATOM 827 N N . ILE A 1 101 ? -10.545 -0.763 26.222 1.00 91.62 101 ILE A N 1
ATOM 828 C CA . ILE A 1 101 ? -10.349 -1.471 27.498 1.00 91.62 101 ILE A CA 1
ATOM 829 C C . ILE A 1 101 ? -10.575 -0.529 28.680 1.00 91.62 101 ILE A C 1
ATOM 831 O O . ILE A 1 101 ? -11.271 -0.895 29.628 1.00 91.62 101 ILE A O 1
ATOM 835 N N . SER A 1 102 ? -10.008 0.681 28.645 1.00 93.31 102 SER A N 1
ATOM 836 C CA . SER A 1 102 ? -10.157 1.653 29.734 1.00 93.31 102 SER A CA 1
ATOM 837 C C . SER A 1 102 ? -11.615 2.095 29.920 1.00 93.31 102 SER A C 1
ATOM 839 O O . SER A 1 102 ? -12.099 2.171 31.052 1.00 93.31 102 SER A O 1
ATOM 841 N N . LEU A 1 103 ? -12.340 2.306 28.816 1.00 93.56 103 LEU A N 1
ATOM 842 C CA . LEU A 1 103 ? -13.742 2.706 28.809 1.00 93.56 103 LEU A CA 1
ATOM 843 C C . LEU A 1 103 ? -14.640 1.587 29.347 1.00 93.56 103 LEU A C 1
ATOM 845 O O . LEU A 1 103 ? -15.417 1.814 30.274 1.00 93.56 103 LEU A O 1
ATOM 849 N N . LEU A 1 104 ? -14.493 0.369 28.820 1.00 93.50 104 LEU A N 1
ATOM 850 C CA . LEU A 1 104 ? -15.249 -0.803 29.265 1.00 93.50 104 LEU A CA 1
ATOM 851 C C . LEU A 1 104 ? -14.955 -1.138 30.728 1.00 93.50 104 LEU A C 1
ATOM 853 O O . LEU A 1 104 ? -15.879 -1.389 31.499 1.00 93.50 104 LEU A O 1
ATOM 857 N N . SER A 1 105 ? -13.692 -1.052 31.150 1.00 93.31 105 SER A N 1
ATOM 858 C CA . SER A 1 105 ? -13.310 -1.234 32.557 1.00 93.31 105 SER A CA 1
ATOM 859 C C . SER A 1 105 ? -13.943 -0.173 33.461 1.00 93.31 105 SER A C 1
ATOM 861 O O . SER A 1 105 ? -14.388 -0.492 34.563 1.00 93.31 105 SER A O 1
ATOM 863 N N . SER A 1 106 ? -14.040 1.079 32.998 1.00 93.81 106 SER A N 1
ATOM 864 C CA . SER A 1 106 ? -14.736 2.144 33.729 1.00 93.81 106 SER A CA 1
ATOM 865 C C . SER A 1 106 ? -16.231 1.854 33.868 1.00 93.81 106 SER A C 1
ATOM 867 O O . SER A 1 106 ? -16.783 2.014 34.958 1.00 93.81 106 SER A O 1
ATOM 869 N N . TYR A 1 107 ? -16.890 1.391 32.799 1.00 93.19 107 TYR A N 1
ATOM 870 C CA . TYR A 1 107 ? -18.299 0.997 32.863 1.00 93.19 107 TYR A CA 1
ATOM 871 C C . TYR A 1 107 ? -18.514 -0.192 33.791 1.00 93.19 107 TYR A C 1
ATOM 873 O O . TYR A 1 107 ? -19.375 -0.109 34.663 1.00 93.19 107 TYR A O 1
ATOM 881 N N . LYS A 1 108 ? -17.693 -1.241 33.685 1.00 93.06 108 LYS A N 1
ATOM 882 C CA . LYS A 1 108 ? -17.710 -2.387 34.604 1.00 93.06 108 LYS A CA 1
ATOM 883 C C . LYS A 1 108 ? -17.628 -1.934 36.064 1.00 93.06 108 LYS A C 1
ATOM 885 O O . LYS A 1 108 ? -18.494 -2.278 36.863 1.00 93.06 108 LYS A O 1
ATOM 890 N N . GLY A 1 109 ? -16.647 -1.089 36.390 1.00 91.81 109 GLY A N 1
ATOM 891 C CA . GLY A 1 109 ? -16.445 -0.579 37.748 1.00 91.81 109 GLY A CA 1
ATOM 892 C C . GLY A 1 109 ? -17.581 0.311 38.270 1.00 91.81 109 GLY A C 1
ATOM 893 O O . GLY A 1 109 ? -17.755 0.418 39.479 1.00 91.81 109 GLY A O 1
ATOM 894 N N . LYS A 1 110 ? -18.376 0.937 37.390 1.00 91.12 110 LYS A N 1
ATOM 895 C CA . LYS A 1 110 ? -19.589 1.688 37.771 1.00 91.12 110 LYS A CA 1
ATOM 896 C C . LYS A 1 110 ? -20.817 0.784 37.899 1.00 91.12 110 LYS A C 1
ATOM 898 O O . LYS A 1 110 ? -21.640 1.002 38.786 1.00 91.12 110 LYS A O 1
ATOM 903 N N . LEU A 1 111 ? -20.940 -0.212 37.025 1.00 91.62 111 LEU A N 1
ATOM 904 C CA . LEU A 1 111 ? -22.077 -1.127 36.971 1.00 91.62 111 LEU A CA 1
ATOM 905 C C . LEU A 1 111 ? -22.082 -2.115 38.143 1.00 91.62 111 LEU A C 1
ATOM 907 O O . LEU A 1 111 ? -23.151 -2.387 38.677 1.00 91.62 111 LEU A O 1
ATOM 911 N N . GLU A 1 112 ? -20.926 -2.608 38.596 1.00 91.12 112 GLU A N 1
ATOM 912 C CA . GLU A 1 112 ? -20.841 -3.549 39.729 1.00 91.12 112 GLU A CA 1
ATOM 913 C C . GLU A 1 112 ? -21.416 -2.971 41.050 1.00 91.12 112 GLU A C 1
ATOM 915 O O . GLU A 1 112 ? -22.290 -3.605 41.663 1.00 91.12 112 GLU A O 1
ATOM 920 N N . PRO A 1 113 ? -21.027 -1.757 41.499 1.00 91.00 113 PRO A N 1
ATOM 921 C CA . PRO A 1 113 ? -21.665 -1.109 42.644 1.00 91.00 113 PRO A CA 1
ATOM 922 C C . PRO A 1 113 ? -23.135 -0.773 42.388 1.00 91.00 113 PRO A C 1
ATOM 924 O O . PRO A 1 113 ? -23.962 -0.967 43.277 1.00 91.00 113 PRO A O 1
ATOM 927 N N . ALA A 1 114 ? -23.477 -0.299 41.184 1.00 89.00 114 ALA A N 1
ATOM 928 C CA . ALA A 1 114 ? -24.854 0.042 40.831 1.00 89.00 114 ALA A CA 1
ATOM 929 C C . ALA A 1 114 ? -25.784 -1.179 40.907 1.00 89.00 114 ALA A C 1
ATOM 931 O O . ALA A 1 114 ? -26.872 -1.080 41.467 1.00 89.00 114 ALA A O 1
ATOM 932 N N . LEU A 1 115 ? -25.327 -2.342 40.438 1.00 92.00 115 LEU A N 1
ATOM 933 C CA . LEU A 1 115 ? -26.034 -3.618 40.545 1.00 92.00 115 LEU A CA 1
ATOM 934 C C . LEU A 1 115 ? -26.270 -4.000 42.010 1.00 92.00 115 LEU A C 1
ATOM 936 O O . LEU A 1 115 ? -27.372 -4.393 42.391 1.00 92.00 115 LEU A O 1
ATOM 940 N N . SER A 1 116 ? -25.251 -3.825 42.853 1.00 89.75 116 SER A N 1
ATOM 941 C CA . SER A 1 116 ? -25.361 -4.063 44.296 1.00 89.75 116 SER A CA 1
ATOM 942 C C . SER A 1 116 ? -26.359 -3.110 44.968 1.00 89.75 116 SER A C 1
ATOM 944 O O . SER A 1 116 ? -27.101 -3.527 45.856 1.00 89.75 116 SER A O 1
ATOM 946 N N . CYS A 1 117 ? -26.415 -1.843 44.544 1.00 87.12 117 CYS A N 1
ATOM 947 C CA . CYS A 1 117 ? -27.414 -0.878 45.011 1.00 87.12 117 CYS A CA 1
ATOM 948 C C . CYS A 1 117 ? -28.831 -1.247 44.554 1.00 87.12 117 CYS A C 1
ATOM 950 O O . CYS A 1 117 ? -29.754 -1.187 45.361 1.00 87.12 117 CYS A O 1
ATOM 952 N N . ILE A 1 118 ? -29.002 -1.674 43.300 1.00 90.19 118 ILE A N 1
ATOM 953 C CA . ILE A 1 118 ? -30.297 -2.099 42.750 1.00 90.19 118 ILE A CA 1
ATOM 954 C C . ILE A 1 118 ? -30.848 -3.309 43.515 1.00 90.19 118 ILE A C 1
ATOM 956 O O . ILE A 1 118 ? -32.024 -3.297 43.870 1.00 90.19 118 ILE A O 1
ATOM 960 N N . ARG A 1 119 ? -30.010 -4.302 43.856 1.00 89.56 119 ARG A N 1
ATOM 961 C CA . ARG A 1 119 ? -30.417 -5.428 44.724 1.00 89.56 119 ARG A CA 1
ATOM 962 C C . ARG A 1 119 ? -30.909 -4.952 46.089 1.00 89.56 119 ARG A C 1
ATOM 964 O O . ARG A 1 119 ? -31.999 -5.312 46.510 1.00 89.56 119 ARG A O 1
ATOM 971 N N . LYS A 1 120 ? -30.149 -4.073 46.751 1.00 89.56 120 LYS A N 1
ATOM 972 C CA . LYS A 1 120 ? -30.544 -3.512 48.055 1.00 89.56 120 LYS A CA 1
ATOM 973 C C . LYS A 1 120 ? -31.853 -2.721 47.976 1.00 89.56 120 LYS A C 1
ATOM 975 O O . LYS A 1 120 ? -32.688 -2.822 48.870 1.00 89.56 120 LYS A O 1
ATOM 980 N N . LEU A 1 121 ? -32.039 -1.918 46.925 1.00 87.25 121 LEU A N 1
ATOM 981 C CA . LEU A 1 121 ? -33.281 -1.175 46.693 1.00 87.25 121 LEU A CA 1
ATOM 982 C C . LEU A 1 121 ? -34.465 -2.127 46.484 1.00 87.25 121 LEU A C 1
ATOM 984 O O . LEU A 1 121 ? -35.538 -1.882 47.031 1.00 87.25 121 LEU A O 1
ATOM 988 N N . GLU A 1 122 ? -34.272 -3.221 45.747 1.00 88.31 122 GLU A N 1
ATOM 989 C CA . GLU A 1 122 ? -35.292 -4.249 45.539 1.00 88.31 122 GLU A CA 1
ATOM 990 C C . GLU A 1 122 ? -35.680 -4.956 46.846 1.00 88.31 122 GLU A C 1
ATOM 992 O O . GLU A 1 122 ? -36.866 -5.017 47.171 1.00 88.31 122 GLU A O 1
ATOM 997 N N . GLU A 1 123 ? -34.707 -5.393 47.646 1.00 87.31 123 GLU A N 1
ATOM 998 C CA . GLU A 1 123 ? -34.928 -5.990 48.972 1.00 87.31 123 GLU A CA 1
ATOM 999 C C . GLU A 1 123 ? -35.697 -5.036 49.912 1.00 87.31 123 GLU A C 1
ATOM 1001 O O . GLU A 1 123 ? -36.667 -5.429 50.572 1.00 87.31 123 GLU A O 1
ATOM 1006 N N . ASN A 1 124 ? -35.330 -3.749 49.929 1.00 86.81 124 ASN A N 1
ATOM 1007 C CA . ASN A 1 124 ? -36.018 -2.715 50.711 1.00 86.81 124 ASN A CA 1
ATOM 1008 C C . ASN A 1 124 ? -37.462 -2.474 50.223 1.00 86.81 124 ASN A C 1
ATOM 1010 O O . ASN A 1 124 ? -38.387 -2.351 51.027 1.00 86.81 124 ASN A O 1
ATOM 1014 N N . LEU A 1 125 ? -37.691 -2.435 48.907 1.00 84.88 125 LEU A N 1
ATOM 1015 C CA . LEU A 1 125 ? -39.030 -2.267 48.324 1.00 84.88 125 LEU A CA 1
ATOM 1016 C C . LEU A 1 125 ? -39.931 -3.495 48.541 1.00 84.88 125 LEU A C 1
ATOM 1018 O O . LEU A 1 125 ? -41.156 -3.339 48.666 1.00 84.88 125 LEU A O 1
ATOM 1022 N N . SER A 1 126 ? -39.335 -4.689 48.588 1.00 81.81 126 SER A N 1
ATOM 1023 C CA . SER A 1 126 ? -39.999 -5.965 48.865 1.00 81.81 126 SER A CA 1
ATOM 1024 C C . SER A 1 126 ? -40.355 -6.120 50.349 1.00 81.81 126 SER A C 1
ATOM 1026 O O . SER A 1 126 ? -41.499 -6.453 50.653 1.00 81.81 126 SER A O 1
ATOM 1028 N N . SER A 1 127 ? -39.458 -5.780 51.280 1.00 79.31 127 SER A N 1
ATOM 1029 C CA . SER A 1 127 ? -39.739 -5.818 52.730 1.00 79.31 127 SER A CA 1
ATOM 1030 C C . SER A 1 127 ? -40.836 -4.833 53.159 1.00 79.31 127 SER A C 1
ATOM 1032 O O . SER A 1 127 ? -41.708 -5.175 53.958 1.00 79.31 127 SER A O 1
ATOM 1034 N N . MET A 1 128 ? -40.894 -3.639 52.556 1.00 71.69 128 MET A N 1
ATOM 1035 C CA . MET A 1 128 ? -41.987 -2.683 52.797 1.00 71.69 128 MET A CA 1
ATOM 1036 C C . MET A 1 128 ? -43.353 -3.154 52.286 1.00 71.69 128 MET A C 1
ATOM 1038 O O . MET A 1 128 ? -44.365 -2.597 52.694 1.00 71.69 128 MET A O 1
ATOM 1042 N N . LYS A 1 129 ? -43.403 -4.159 51.406 1.00 63.25 129 LYS A N 1
ATOM 1043 C CA . LYS A 1 129 ? -44.656 -4.757 50.928 1.00 63.25 129 LYS A CA 1
ATOM 1044 C C . LYS A 1 129 ? -45.219 -5.799 51.905 1.00 63.25 129 LYS A C 1
ATOM 1046 O O . LYS A 1 129 ? -46.424 -6.015 51.924 1.00 63.25 129 LYS A O 1
ATOM 1051 N N . GLU A 1 130 ? -44.371 -6.449 52.702 1.00 56.25 130 GLU A N 1
ATOM 1052 C CA . GLU A 1 130 ? -44.798 -7.437 53.709 1.00 56.25 130 GLU A CA 1
ATOM 1053 C C . GLU A 1 130 ? -45.272 -6.789 55.017 1.00 56.25 130 GLU A C 1
ATOM 1055 O O . GLU A 1 130 ? -46.014 -7.406 55.775 1.00 56.25 130 GLU A O 1
ATOM 1060 N N . SER A 1 131 ? -44.920 -5.522 55.256 1.00 51.19 131 SER A N 1
ATOM 1061 C CA . SER A 1 131 ? -45.337 -4.775 56.450 1.00 51.19 131 SER A CA 1
ATOM 1062 C C . SER A 1 131 ? -46.806 -4.301 56.435 1.00 51.19 131 SER A C 1
ATOM 1064 O O . SER A 1 131 ? -47.239 -3.683 57.407 1.00 51.19 131 SER A O 1
ATOM 1066 N N . ASP A 1 132 ? -47.590 -4.593 55.391 1.00 44.38 132 ASP A N 1
ATOM 1067 C CA . ASP A 1 132 ? -48.991 -4.147 55.226 1.00 44.38 132 ASP A CA 1
ATOM 1068 C C . ASP A 1 132 ? -50.019 -4.920 56.095 1.00 44.38 132 ASP A C 1
ATOM 1070 O O . ASP A 1 132 ? -51.222 -4.903 55.833 1.00 44.38 132 ASP A O 1
ATOM 1074 N N . VAL A 1 133 ? -49.580 -5.580 57.175 1.00 43.41 133 VAL A N 1
ATOM 1075 C CA . VAL A 1 133 ? -50.451 -6.286 58.135 1.00 43.41 133 VAL A CA 1
ATOM 1076 C C . VAL A 1 133 ? -50.480 -5.550 59.480 1.00 43.41 133 VAL A C 1
ATOM 1078 O O . VAL A 1 133 ? -49.968 -6.047 60.475 1.00 43.41 133 VAL A O 1
ATOM 1081 N N . SER A 1 134 ? -51.057 -4.344 59.517 1.00 43.25 134 SER A N 1
ATOM 1082 C CA . SER A 1 134 ? -51.749 -3.786 60.700 1.00 43.25 134 SER A CA 1
ATOM 1083 C C . SER A 1 134 ? -52.339 -2.404 60.375 1.00 43.25 134 SER A C 1
ATOM 1085 O O . SER A 1 134 ? -51.573 -1.467 60.145 1.00 43.25 134 SER A O 1
ATOM 1087 N N . PRO A 1 135 ? -53.673 -2.223 60.395 1.00 45.94 135 PRO A N 1
ATOM 1088 C CA . PRO A 1 135 ? -54.294 -0.922 60.233 1.00 45.94 135 PRO A CA 1
ATOM 1089 C C . PRO A 1 135 ? -54.419 -0.270 61.611 1.00 45.94 135 PRO A C 1
ATOM 1091 O O . PRO A 1 135 ? -55.441 -0.419 62.271 1.00 45.94 135 PRO A O 1
ATOM 1094 N N . ASP A 1 136 ? -53.383 0.427 62.075 1.00 45.84 136 ASP A N 1
ATOM 1095 C CA . ASP A 1 136 ? -53.603 1.414 63.132 1.00 45.84 136 ASP A CA 1
ATOM 1096 C C . ASP A 1 136 ? -52.599 2.572 63.054 1.00 45.84 136 ASP A C 1
ATOM 1098 O O . ASP A 1 136 ? -51.393 2.366 62.900 1.00 45.84 136 ASP A O 1
ATOM 1102 N N . THR A 1 137 ? -53.129 3.790 63.186 1.00 44.44 137 THR A N 1
ATOM 1103 C CA . THR A 1 137 ? -52.511 5.133 63.099 1.00 44.44 137 THR A CA 1
ATOM 1104 C C . THR A 1 137 ? -52.247 5.733 61.695 1.00 44.44 137 THR A C 1
ATOM 1106 O O . THR A 1 137 ? -51.253 5.454 61.024 1.00 44.44 137 THR A O 1
ATOM 1109 N N . ASP A 1 138 ? -53.129 6.668 61.305 1.00 56.47 138 ASP A N 1
ATOM 1110 C CA . ASP A 1 138 ? -53.187 7.424 60.030 1.00 56.47 138 ASP A CA 1
ATOM 1111 C C . ASP A 1 138 ? -51.948 8.293 59.702 1.00 56.47 138 ASP A C 1
ATOM 1113 O O . ASP A 1 138 ? -51.737 8.670 58.551 1.00 56.47 138 ASP A O 1
ATOM 1117 N N . ASP A 1 139 ? -51.099 8.609 60.686 1.00 55.97 139 ASP A N 1
ATOM 1118 C CA . ASP A 1 139 ? -49.919 9.475 60.492 1.00 55.97 139 ASP A CA 1
ATOM 1119 C C . ASP A 1 139 ? -48.648 8.675 60.128 1.00 55.97 139 ASP A C 1
ATOM 1121 O O . ASP A 1 139 ? -47.773 9.125 59.382 1.00 55.97 139 ASP A O 1
ATOM 1125 N N . ARG A 1 140 ? -48.554 7.421 60.596 1.00 58.91 140 ARG A N 1
ATOM 1126 C CA . ARG A 1 140 ? -47.386 6.557 60.358 1.00 58.91 140 ARG A CA 1
ATOM 1127 C C . ARG A 1 140 ? -47.400 5.958 58.946 1.00 58.91 140 ARG A C 1
ATOM 1129 O O . ARG A 1 140 ? -46.342 5.840 58.327 1.00 58.91 140 ARG A O 1
ATOM 1136 N N . SER A 1 141 ? -48.582 5.652 58.410 1.00 59.94 141 SER A N 1
ATOM 1137 C CA . SER A 1 141 ? -48.776 5.110 57.055 1.00 59.94 141 SER A CA 1
ATOM 1138 C C . SER A 1 141 ? -48.391 6.110 55.950 1.00 59.94 141 SER A C 1
ATOM 1140 O O . SER A 1 141 ? -47.751 5.735 54.964 1.00 59.94 141 SER A O 1
ATOM 1142 N N . LEU A 1 142 ? -48.680 7.406 56.134 1.00 66.12 142 LEU A N 1
ATOM 1143 C CA . LEU A 1 142 ? -48.305 8.477 55.199 1.00 66.12 142 LEU A CA 1
ATOM 1144 C C . LEU A 1 142 ? -46.782 8.636 55.066 1.00 66.12 142 LEU A C 1
ATOM 1146 O O . LEU A 1 142 ? -46.268 8.845 53.961 1.00 66.12 142 LEU A O 1
ATOM 1150 N N . ASN A 1 143 ? -46.043 8.501 56.172 1.00 71.69 143 ASN A N 1
ATOM 1151 C CA . ASN A 1 143 ? -44.581 8.557 56.164 1.00 71.69 143 ASN A CA 1
ATOM 1152 C C . ASN A 1 143 ? -43.971 7.350 55.429 1.00 71.69 143 ASN A C 1
ATOM 1154 O O . ASN A 1 143 ? -43.100 7.531 54.575 1.00 71.69 143 ASN A O 1
ATOM 1158 N N . VAL A 1 144 ? -44.488 6.139 55.672 1.00 72.88 144 VAL A N 1
ATOM 1159 C CA . VAL A 1 144 ? -44.064 4.913 54.968 1.00 72.88 144 VAL A CA 1
ATOM 1160 C C . VAL A 1 144 ? -44.327 5.025 53.462 1.00 72.88 144 VAL A C 1
ATOM 1162 O O . VAL A 1 144 ? -43.446 4.720 52.658 1.00 72.88 144 VAL A O 1
ATOM 1165 N N . HIS A 1 145 ? -45.480 5.562 53.049 1.00 74.56 145 HIS A N 1
ATOM 1166 C CA . HIS A 1 145 ? -45.770 5.818 51.633 1.00 74.56 145 HIS A CA 1
ATOM 1167 C C . HIS A 1 145 ? -44.831 6.854 50.999 1.00 74.56 145 HIS A C 1
ATOM 1169 O O . HIS A 1 145 ? -44.400 6.679 49.855 1.00 74.56 145 HIS A O 1
ATOM 1175 N N . LYS A 1 146 ? -44.483 7.928 51.717 1.00 80.50 146 LYS A N 1
ATOM 1176 C CA . LYS A 1 146 ? -43.533 8.942 51.234 1.00 80.50 146 LYS A CA 1
ATOM 1177 C C . LYS A 1 146 ? -42.118 8.374 51.099 1.00 80.50 146 LYS A C 1
ATOM 1179 O O . LYS A 1 146 ? -41.430 8.693 50.132 1.00 80.50 146 LYS A O 1
ATOM 1184 N N . GLN A 1 147 ? -41.695 7.525 52.035 1.00 82.69 147 GLN A N 1
ATOM 1185 C CA . GLN A 1 147 ? -40.423 6.801 51.967 1.00 82.69 147 GLN A CA 1
ATOM 1186 C C . GLN A 1 147 ? -40.408 5.808 50.802 1.00 82.69 147 GLN A C 1
ATOM 1188 O O . GLN A 1 147 ? -39.452 5.799 50.031 1.00 82.69 147 GLN A O 1
ATOM 1193 N N . ARG A 1 148 ? -41.500 5.057 50.601 1.00 83.38 148 ARG A N 1
ATOM 1194 C CA . ARG A 1 148 ? -41.646 4.132 49.468 1.00 83.38 148 ARG A CA 1
ATOM 1195 C C . ARG A 1 148 ? -41.494 4.857 48.143 1.00 83.38 148 ARG A C 1
ATOM 1197 O O . ARG A 1 148 ? -40.716 4.429 47.303 1.00 83.38 148 ARG A O 1
ATOM 1204 N N . ARG A 1 149 ? -42.190 5.986 47.984 1.00 84.69 149 ARG A N 1
ATOM 1205 C CA . ARG A 1 149 ? -42.114 6.804 46.770 1.00 84.69 149 ARG A CA 1
ATOM 1206 C C . ARG A 1 149 ? -40.673 7.232 46.463 1.00 84.69 149 ARG A C 1
ATOM 1208 O O . ARG A 1 149 ? -40.255 7.134 45.321 1.00 84.69 149 ARG A O 1
ATOM 1215 N N . LYS A 1 150 ? -39.899 7.651 47.469 1.00 87.31 150 LYS A N 1
ATOM 1216 C CA . LYS A 1 150 ? -38.485 8.015 47.266 1.00 87.31 150 LYS A CA 1
ATOM 1217 C C . LYS A 1 150 ? -37.637 6.836 46.781 1.00 87.31 150 LYS A C 1
ATOM 1219 O O . LYS A 1 150 ? -36.862 7.005 45.850 1.00 87.31 150 LYS A O 1
ATOM 1224 N N . LEU A 1 151 ? -37.809 5.654 47.378 1.00 87.50 151 LEU A N 1
ATOM 1225 C CA . LEU A 1 151 ? -37.080 4.444 46.974 1.00 87.50 151 LEU A CA 1
ATOM 1226 C C . LEU A 1 151 ? -37.455 3.987 45.557 1.00 87.50 151 LEU A C 1
ATOM 1228 O O . LEU A 1 151 ? -36.594 3.550 44.802 1.00 87.50 151 LEU A O 1
ATOM 1232 N N . GLU A 1 152 ? -38.732 4.097 45.184 1.00 87.44 152 GLU A N 1
ATOM 1233 C CA . GLU A 1 152 ? -39.196 3.779 43.829 1.00 87.44 152 GLU A CA 1
ATOM 1234 C C . GLU A 1 152 ? -38.620 4.750 42.781 1.00 87.44 152 GLU A C 1
ATOM 1236 O O . GLU A 1 152 ? -38.258 4.324 41.689 1.00 87.44 152 GLU A O 1
ATOM 1241 N N . GLU A 1 153 ? -38.501 6.040 43.108 1.00 89.06 153 GLU A N 1
ATOM 1242 C CA . GLU A 1 153 ? -37.888 7.048 42.233 1.00 89.06 153 GLU A CA 1
ATOM 1243 C C . GLU A 1 153 ? -36.376 6.822 42.064 1.00 89.06 153 GLU A C 1
ATOM 1245 O O . GLU A 1 153 ? -35.874 6.859 40.942 1.00 89.06 153 GLU A O 1
ATOM 1250 N N . GLU A 1 154 ? -35.664 6.503 43.149 1.00 89.44 154 GLU A N 1
ATOM 1251 C CA . GLU A 1 154 ? -34.239 6.147 43.106 1.00 89.44 154 GLU A CA 1
ATOM 1252 C C . GLU A 1 154 ? -33.995 4.865 42.294 1.00 89.44 154 GLU A C 1
ATOM 1254 O O . GLU A 1 154 ? -33.064 4.808 41.490 1.00 89.44 154 GLU A O 1
ATOM 1259 N N . TYR A 1 155 ? -34.863 3.857 42.438 1.00 89.94 155 TYR A N 1
ATOM 1260 C CA . TYR A 1 155 ? -34.804 2.642 41.626 1.00 89.94 155 TYR A CA 1
ATOM 1261 C C . TYR A 1 155 ? -34.954 2.951 40.130 1.00 89.94 155 TYR A C 1
ATOM 1263 O O . TYR A 1 155 ? -34.161 2.460 39.332 1.00 89.94 155 TYR A O 1
ATOM 1271 N N . LEU A 1 156 ? -35.929 3.785 39.747 1.00 89.38 156 LEU A N 1
ATOM 1272 C CA . LEU A 1 156 ? -36.156 4.165 38.347 1.00 89.38 156 LEU A CA 1
ATOM 1273 C C . LEU A 1 156 ? -34.988 4.957 37.749 1.00 89.38 156 LEU A C 1
ATOM 1275 O O . LEU A 1 156 ? -34.599 4.716 36.606 1.00 89.38 156 LEU A O 1
ATOM 1279 N N . ASP A 1 157 ? -34.414 5.891 38.509 1.00 91.19 157 ASP A N 1
ATOM 1280 C CA . ASP A 1 157 ? -33.233 6.648 38.080 1.00 91.19 157 ASP A CA 1
ATOM 1281 C C . ASP A 1 157 ? -32.030 5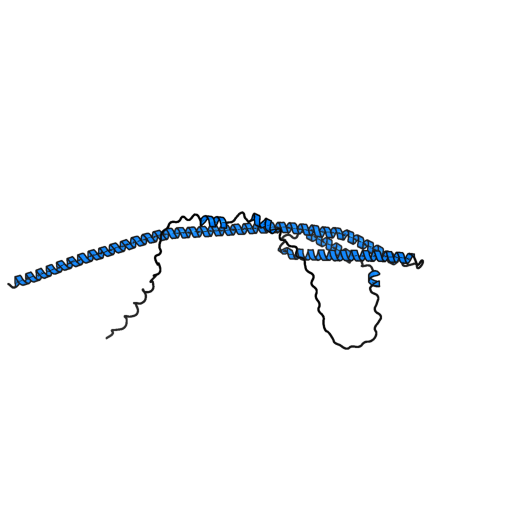.717 37.850 1.00 91.19 157 ASP A C 1
ATOM 1283 O O . ASP A 1 157 ? -31.356 5.792 36.818 1.00 91.19 157 ASP A O 1
ATOM 1287 N N . MET A 1 158 ? -31.802 4.778 38.771 1.00 89.06 158 MET A N 1
ATOM 1288 C CA . MET A 1 158 ? -30.739 3.781 38.649 1.00 89.06 158 MET A CA 1
ATOM 1289 C C . MET A 1 158 ? -30.978 2.811 37.486 1.00 89.06 158 MET A C 1
ATOM 1291 O O . MET A 1 158 ? -30.047 2.553 36.725 1.00 89.06 158 MET A O 1
ATOM 1295 N N . GLU A 1 159 ? -32.206 2.324 37.297 1.00 90.12 159 GLU A N 1
ATOM 1296 C CA . GLU A 1 159 ? -32.604 1.479 36.162 1.00 90.12 159 GLU A CA 1
ATOM 1297 C C . GLU A 1 159 ? -32.339 2.193 34.829 1.00 90.12 159 GLU A C 1
ATOM 1299 O O . GLU A 1 159 ? -31.678 1.639 33.950 1.00 90.12 159 GLU A O 1
ATOM 1304 N N . SER A 1 160 ? -32.762 3.454 34.696 1.00 91.38 160 SER A N 1
ATOM 1305 C CA . SER A 1 160 ? -32.531 4.259 33.490 1.00 91.38 160 SER A CA 1
ATOM 1306 C C . SER A 1 160 ? -31.038 4.428 33.185 1.00 91.38 160 SER A C 1
ATOM 1308 O O . SER A 1 160 ? -30.607 4.284 32.037 1.00 91.38 160 SER A O 1
ATOM 1310 N N . LYS A 1 161 ? -30.219 4.705 34.207 1.00 91.50 161 LYS A N 1
ATOM 1311 C CA . LYS A 1 161 ? -28.757 4.802 34.062 1.00 91.50 161 LYS A CA 1
ATOM 1312 C C . LYS A 1 161 ? -28.139 3.467 33.652 1.00 91.50 161 LYS A C 1
ATOM 1314 O O . LYS A 1 161 ? -27.261 3.444 32.788 1.00 91.50 161 LYS A O 1
ATOM 1319 N N . PHE A 1 162 ? -28.602 2.365 34.236 1.00 92.12 162 PHE A N 1
ATOM 1320 C CA . PHE A 1 162 ? -28.116 1.021 33.933 1.00 92.12 162 PHE A CA 1
ATOM 1321 C C . PHE A 1 162 ? -28.429 0.626 32.482 1.00 92.12 162 PHE A C 1
ATOM 1323 O O . PHE A 1 162 ? -27.535 0.235 31.737 1.00 92.12 162 PHE A O 1
ATOM 1330 N N . VAL A 1 163 ? -29.671 0.829 32.035 1.00 91.31 163 VAL A N 1
ATOM 1331 C CA . VAL A 1 163 ? -30.094 0.544 30.653 1.00 91.31 163 VAL A CA 1
ATOM 1332 C C . VAL A 1 163 ? -29.344 1.421 29.645 1.00 91.31 163 VAL A C 1
ATOM 1334 O O . VAL A 1 163 ? -28.849 0.918 28.638 1.00 91.31 163 VAL A O 1
ATOM 1337 N N . SER A 1 164 ? -29.206 2.722 29.922 1.00 93.12 164 SER A N 1
ATOM 1338 C CA . SER A 1 164 ? -28.480 3.649 29.043 1.00 93.12 164 SER A CA 1
ATOM 1339 C C . SER A 1 164 ? -27.003 3.267 28.899 1.00 93.12 164 SER A C 1
ATOM 1341 O O . SER A 1 164 ? -26.478 3.194 27.788 1.00 93.12 164 SER A O 1
ATOM 1343 N N . THR A 1 165 ? -26.335 2.936 30.008 1.00 93.00 165 THR A N 1
ATOM 1344 C CA . THR A 1 165 ? -24.927 2.508 29.976 1.00 93.00 165 THR A CA 1
ATOM 1345 C C . THR A 1 165 ? -24.739 1.180 29.242 1.00 93.00 165 THR A C 1
ATOM 1347 O O . THR A 1 165 ? -23.838 1.084 28.409 1.00 93.00 165 THR A O 1
ATOM 1350 N N . LEU A 1 166 ? -25.609 0.187 29.445 1.00 92.56 166 LEU A N 1
ATOM 1351 C CA . LEU A 1 166 ? -25.567 -1.052 28.661 1.00 92.56 166 LEU A CA 1
ATOM 1352 C C . LEU A 1 166 ? -25.778 -0.805 27.159 1.00 92.56 166 LEU A C 1
ATOM 1354 O O . LEU A 1 166 ? -25.037 -1.350 26.346 1.00 92.56 166 LEU A O 1
ATOM 1358 N N . SER A 1 167 ? -26.700 0.083 26.779 1.00 93.25 167 SER A N 1
ATOM 1359 C CA . SER A 1 167 ? -26.894 0.459 25.371 1.00 93.25 167 SER A CA 1
ATOM 1360 C C . SER A 1 167 ? -25.644 1.105 24.755 1.00 93.25 167 SER A C 1
ATOM 1362 O O . SER A 1 167 ? -25.300 0.821 23.602 1.00 93.25 167 SER A O 1
ATOM 1364 N N . THR A 1 168 ? -24.914 1.927 25.518 1.00 93.62 168 THR A N 1
ATOM 1365 C CA . THR A 1 168 ? -23.631 2.473 25.045 1.00 93.62 168 THR A CA 1
ATOM 1366 C C . THR A 1 168 ? -22.566 1.390 24.878 1.00 93.62 168 THR A C 1
ATOM 1368 O O . THR A 1 168 ? -21.834 1.412 23.892 1.00 93.62 168 THR A O 1
ATOM 1371 N N . VAL A 1 169 ? -22.512 0.407 25.782 1.00 94.00 169 VAL A N 1
ATOM 1372 C CA . VAL A 1 169 ? -21.593 -0.739 25.689 1.00 94.00 169 VAL A CA 1
ATOM 1373 C C . VAL A 1 169 ? -21.895 -1.579 24.452 1.00 94.00 169 VAL A C 1
ATOM 1375 O O . VAL A 1 169 ? -20.964 -1.949 23.743 1.00 94.00 169 VAL A O 1
ATOM 1378 N N . ASP A 1 170 ? -23.170 -1.830 24.152 1.00 91.81 170 ASP A N 1
ATOM 1379 C CA . ASP A 1 170 ? -23.575 -2.555 22.944 1.00 91.81 170 ASP A CA 1
ATOM 1380 C C . ASP A 1 170 ? -23.199 -1.785 21.669 1.00 91.81 170 ASP A C 1
ATOM 1382 O O . ASP A 1 170 ? -22.707 -2.378 20.711 1.00 91.81 170 ASP A O 1
ATOM 1386 N N . THR A 1 171 ? -23.329 -0.455 21.669 1.00 92.50 171 THR A N 1
ATOM 1387 C CA . THR A 1 171 ? -22.855 0.382 20.550 1.00 92.50 171 THR A CA 1
ATOM 1388 C C . THR A 1 171 ? -21.340 0.257 20.353 1.00 92.50 171 THR A C 1
ATOM 1390 O O . THR A 1 171 ? -20.879 0.040 19.232 1.00 92.50 171 THR A O 1
ATOM 1393 N N . VAL A 1 172 ? -20.558 0.339 21.437 1.00 91.69 172 VAL A N 1
ATOM 1394 C CA . VAL A 1 172 ? -19.092 0.173 21.395 1.00 91.69 172 VAL A CA 1
ATOM 1395 C C . VAL A 1 172 ? -18.718 -1.228 20.914 1.00 91.69 172 VAL A C 1
ATOM 1397 O O . VAL A 1 172 ? -17.813 -1.378 20.098 1.00 91.69 172 VAL A O 1
ATOM 1400 N N . ARG A 1 173 ? -19.439 -2.253 21.376 1.00 90.25 173 ARG A N 1
ATOM 1401 C CA . ARG A 1 173 ? -19.274 -3.645 20.952 1.00 90.25 173 ARG A CA 1
ATOM 1402 C C . ARG A 1 173 ? -19.468 -3.786 19.443 1.00 90.25 173 ARG A C 1
ATOM 1404 O O . ARG A 1 173 ? -18.602 -4.345 18.778 1.00 90.25 173 ARG A O 1
ATOM 1411 N N . MET A 1 174 ? -20.551 -3.238 18.893 1.00 89.31 174 MET A N 1
ATOM 1412 C CA . MET A 1 174 ? -20.824 -3.274 17.451 1.00 89.31 174 MET A CA 1
ATOM 1413 C C . MET A 1 174 ? -19.717 -2.596 16.639 1.00 89.31 174 MET A C 1
ATOM 1415 O O . MET A 1 174 ? -19.157 -3.211 15.734 1.00 89.31 174 MET A O 1
ATOM 1419 N N . GLN A 1 175 ? -19.328 -1.376 17.019 1.00 87.25 175 GLN A N 1
ATOM 1420 C CA . GLN A 1 175 ? -18.261 -0.635 16.336 1.00 87.25 175 GLN A CA 1
ATOM 142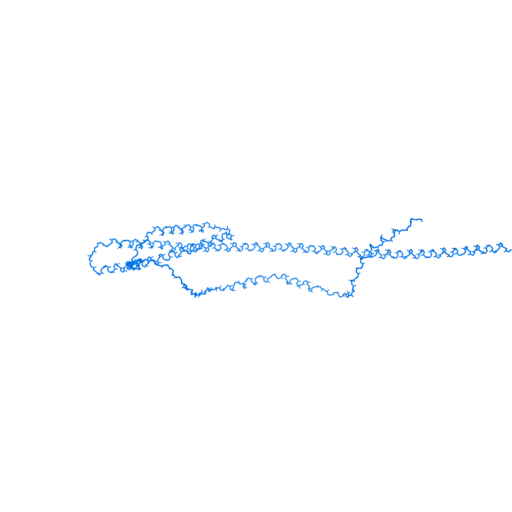1 C C . GLN A 1 175 ? -16.910 -1.359 16.403 1.00 87.25 175 GLN A C 1
ATOM 1423 O O . GLN A 1 175 ? -16.142 -1.358 15.439 1.00 87.25 175 GLN A O 1
ATOM 1428 N N . PHE A 1 176 ? -16.612 -2.015 17.525 1.00 85.62 176 PHE A N 1
ATOM 1429 C CA . PHE A 1 176 ? -15.378 -2.779 17.693 1.00 85.62 176 PHE A CA 1
ATOM 1430 C C . PHE A 1 176 ? -15.319 -3.998 16.757 1.00 85.62 176 PHE A C 1
ATOM 1432 O O . PHE A 1 176 ? -14.271 -4.301 16.192 1.00 85.62 176 PHE A O 1
ATOM 1439 N N . TYR A 1 177 ? -16.448 -4.675 16.527 1.00 81.94 177 TYR A N 1
ATOM 1440 C CA . TYR A 1 177 ? -16.506 -5.794 15.582 1.00 81.94 177 TYR A CA 1
ATOM 1441 C C . TYR A 1 177 ? -16.535 -5.357 14.114 1.00 81.94 177 TYR A C 1
ATOM 1443 O O . TYR A 1 177 ? -15.950 -6.043 13.277 1.00 81.94 177 TYR A O 1
ATOM 1451 N N . GLU A 1 178 ? -17.144 -4.216 13.788 1.00 83.00 178 GLU A N 1
ATOM 1452 C CA . GLU A 1 178 ? -17.093 -3.631 12.438 1.00 83.00 178 GLU A CA 1
ATOM 1453 C C . GLU A 1 178 ? -15.665 -3.217 12.051 1.00 83.00 178 GLU A C 1
ATOM 1455 O O . GLU A 1 178 ? -15.235 -3.398 10.912 1.00 83.00 178 GLU A O 1
ATOM 1460 N N . THR A 1 179 ? -14.889 -2.727 13.020 1.00 75.25 179 THR A N 1
ATOM 1461 C CA . THR A 1 179 ? -13.494 -2.297 12.827 1.00 75.25 179 THR A CA 1
ATOM 1462 C C . THR A 1 179 ? -12.475 -3.441 12.871 1.00 75.25 179 THR A C 1
ATOM 1464 O O . THR A 1 179 ? -11.286 -3.209 12.649 1.00 75.25 179 THR A O 1
ATOM 1467 N N . LYS A 1 180 ? -12.917 -4.693 13.052 1.00 66.19 180 LYS A N 1
ATOM 1468 C CA . LYS A 1 180 ? -12.069 -5.901 13.086 1.00 66.19 180 LYS A CA 1
ATOM 1469 C C . LYS A 1 180 ? -11.276 -6.146 11.794 1.00 66.19 180 LYS A C 1
ATOM 1471 O O . LYS A 1 180 ? -10.276 -6.854 11.815 1.00 66.19 180 LYS A O 1
ATOM 1476 N N . GLY A 1 181 ? -11.696 -5.557 10.670 1.00 61.22 181 GLY A N 1
ATOM 1477 C CA . GLY A 1 181 ? -10.917 -5.568 9.425 1.00 61.22 181 GLY A CA 1
ATOM 1478 C C . GLY A 1 181 ? -9.702 -4.629 9.437 1.00 61.22 181 GLY A C 1
ATOM 1479 O O . GLY A 1 181 ? -8.770 -4.840 8.670 1.00 61.22 181 GLY A O 1
ATOM 1480 N N . VAL A 1 182 ? -9.705 -3.612 10.306 1.00 62.06 182 VAL A N 1
ATOM 1481 C CA . VAL A 1 182 ? -8.650 -2.590 10.438 1.00 62.06 182 VAL A CA 1
ATOM 1482 C C . VAL A 1 182 ? -7.749 -2.889 11.639 1.00 62.06 182 VAL A C 1
ATOM 1484 O O . VAL A 1 182 ? -6.530 -2.766 11.555 1.00 62.06 182 VAL A O 1
ATOM 1487 N N . VAL A 1 183 ? -8.332 -3.332 12.755 1.00 63.31 183 VAL A N 1
ATOM 1488 C CA . VAL A 1 183 ? -7.588 -3.735 13.952 1.00 63.31 183 VAL A CA 1
ATOM 1489 C C . VAL A 1 183 ? -7.275 -5.225 13.850 1.00 63.31 183 VAL A C 1
ATOM 1491 O O . VAL A 1 1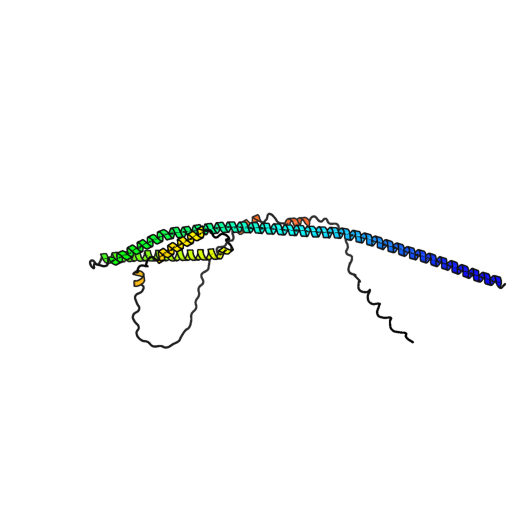83 ? -8.116 -6.073 14.140 1.00 63.31 183 VAL A O 1
ATOM 1494 N N . ARG A 1 184 ? -6.048 -5.547 13.425 1.00 63.06 184 ARG A N 1
ATOM 1495 C CA . ARG A 1 184 ? -5.594 -6.931 13.189 1.00 63.06 184 ARG A CA 1
ATOM 1496 C C . ARG A 1 184 ? -5.589 -7.803 14.454 1.00 63.06 184 ARG A C 1
ATOM 1498 O O . ARG A 1 184 ? -5.685 -9.023 14.343 1.00 63.06 184 ARG A O 1
ATOM 1505 N N . ASN A 1 185 ? -5.551 -7.191 15.640 1.00 61.38 185 ASN A N 1
ATOM 1506 C CA . ASN A 1 185 ? -5.449 -7.891 16.917 1.00 61.38 185 ASN A CA 1
ATOM 1507 C C . ASN A 1 185 ? -6.690 -7.644 17.779 1.00 61.38 185 ASN A C 1
ATOM 1509 O O . ASN A 1 185 ? -6.856 -6.585 18.383 1.00 61.38 185 ASN A O 1
ATOM 1513 N N . LEU A 1 186 ? -7.561 -8.650 17.853 1.00 64.88 186 LEU A N 1
ATOM 1514 C CA . LEU A 1 186 ? -8.607 -8.690 18.866 1.00 64.88 186 LEU A CA 1
ATOM 1515 C C . LEU A 1 186 ? -7.935 -9.054 20.196 1.00 64.88 186 LEU A C 1
ATOM 1517 O O . LEU A 1 186 ? -7.551 -10.204 20.396 1.00 64.88 186 LEU A O 1
ATOM 1521 N N . ASP A 1 187 ? -7.732 -8.069 21.067 1.00 76.06 187 ASP A N 1
ATOM 1522 C CA . ASP A 1 187 ? -7.151 -8.313 22.386 1.00 76.06 187 ASP A CA 1
ATOM 1523 C C . ASP A 1 187 ? -8.107 -9.200 23.202 1.00 76.06 187 ASP A C 1
ATOM 1525 O O . ASP A 1 187 ? -9.279 -8.860 23.397 1.00 76.06 187 ASP A O 1
ATOM 1529 N N . GLU A 1 188 ? -7.604 -10.343 23.672 1.00 84.81 188 GLU A N 1
ATOM 1530 C CA . GLU A 1 188 ? -8.314 -11.281 24.550 1.00 84.81 188 GLU A CA 1
ATOM 1531 C C . GLU A 1 188 ? -8.916 -10.554 25.759 1.00 84.81 188 GLU A C 1
ATOM 1533 O O . GLU A 1 188 ? -10.033 -10.844 26.187 1.00 84.81 188 GLU A O 1
ATOM 1538 N N . LYS A 1 189 ? -8.234 -9.511 26.238 1.00 85.69 189 LYS A N 1
ATOM 1539 C CA . LYS A 1 189 ? -8.695 -8.676 27.342 1.00 85.69 189 LYS A CA 1
ATOM 1540 C C . LYS A 1 189 ? -9.944 -7.864 27.004 1.00 85.69 189 LYS A C 1
ATOM 1542 O O . LYS A 1 189 ? -10.788 -7.657 27.875 1.00 85.69 189 LYS A O 1
ATOM 1547 N N . VAL A 1 190 ? -10.095 -7.397 25.761 1.00 89.12 190 VAL A N 1
ATOM 1548 C CA . VAL A 1 190 ? -11.325 -6.708 25.330 1.00 89.12 190 VAL A CA 1
ATOM 1549 C C . VAL A 1 190 ? -12.494 -7.686 25.370 1.00 89.12 190 VAL A C 1
ATOM 1551 O O . VAL A 1 190 ? -13.545 -7.357 25.924 1.00 89.12 190 VAL A O 1
ATOM 1554 N N . GLN A 1 191 ? -12.291 -8.901 24.860 1.00 89.62 191 GLN A N 1
ATOM 1555 C CA . GLN A 1 191 ? -13.305 -9.951 24.901 1.00 89.62 191 GLN A CA 1
ATOM 1556 C C . GLN A 1 191 ? -13.703 -10.287 26.342 1.00 89.62 191 GLN A C 1
ATOM 1558 O O . GLN A 1 191 ? -14.886 -10.244 26.672 1.00 89.62 191 GLN A O 1
ATOM 1563 N N . GLU A 1 192 ? -12.723 -10.497 27.223 1.00 90.75 192 GLU A N 1
ATOM 1564 C CA . GLU A 1 192 ? -12.957 -10.762 28.645 1.00 90.75 192 GLU A CA 1
ATOM 1565 C C . GLU A 1 192 ? -13.774 -9.637 29.306 1.00 90.75 192 GLU A C 1
ATOM 1567 O O . GLU A 1 192 ? -14.699 -9.896 30.083 1.00 90.75 192 GLU A O 1
ATOM 1572 N N . THR A 1 193 ? -13.485 -8.369 28.980 1.00 90.81 193 THR A N 1
ATOM 1573 C CA . THR A 1 193 ? -14.278 -7.247 29.503 1.00 90.81 193 THR A CA 1
ATOM 1574 C C . THR A 1 193 ? -15.710 -7.243 28.977 1.00 90.81 193 THR A C 1
ATOM 1576 O O . THR A 1 193 ? -16.627 -6.991 29.761 1.00 90.81 193 THR A O 1
ATOM 1579 N N . PHE A 1 194 ? -15.938 -7.563 27.700 1.00 92.69 194 PHE A N 1
ATOM 1580 C CA . PHE A 1 194 ? -17.292 -7.686 27.158 1.00 92.69 194 PHE A CA 1
ATOM 1581 C C . PHE A 1 194 ? -18.071 -8.834 27.797 1.00 92.69 194 PHE A C 1
ATOM 1583 O O . PHE A 1 194 ? -19.249 -8.646 28.101 1.00 92.69 194 PHE A O 1
ATOM 1590 N N . ASP A 1 195 ? -17.427 -9.974 28.032 1.00 92.56 195 ASP A N 1
ATOM 1591 C CA . ASP A 1 195 ? -18.044 -11.139 28.666 1.00 92.56 195 ASP A CA 1
ATOM 1592 C C . ASP A 1 195 ? -18.401 -10.839 30.131 1.00 92.56 195 ASP A C 1
ATOM 1594 O O . ASP A 1 195 ? -19.492 -11.171 30.601 1.00 92.56 195 ASP A O 1
ATOM 1598 N N . ALA A 1 196 ? -17.528 -10.126 30.852 1.00 93.19 196 ALA A N 1
ATOM 1599 C CA . ALA A 1 196 ? -17.810 -9.665 32.209 1.00 93.19 196 ALA A CA 1
ATOM 1600 C C . ALA A 1 196 ? -19.006 -8.696 32.262 1.00 93.19 196 ALA A C 1
ATOM 1602 O O . ALA A 1 196 ? -19.842 -8.806 33.162 1.00 93.19 196 ALA A O 1
ATOM 1603 N N . LEU A 1 197 ? -19.117 -7.766 31.305 1.00 92.81 197 LEU A N 1
ATOM 1604 C CA . LEU A 1 197 ? -20.284 -6.884 31.205 1.00 92.81 197 LEU A CA 1
ATOM 1605 C C . LEU A 1 197 ? -21.561 -7.643 30.823 1.00 92.81 197 LEU A C 1
ATOM 1607 O O . LEU A 1 197 ? -22.627 -7.327 31.350 1.00 92.81 197 LEU A O 1
ATOM 1611 N N . GLU A 1 198 ? -21.469 -8.660 29.965 1.00 93.12 198 GLU A N 1
ATOM 1612 C CA . GLU A 1 198 ? -22.619 -9.502 29.621 1.00 93.12 198 GLU A CA 1
ATOM 1613 C C . GLU A 1 198 ? -23.120 -10.284 30.841 1.00 93.12 198 GLU A C 1
ATOM 1615 O O . GLU A 1 198 ? -24.324 -10.366 31.077 1.00 93.12 198 GLU A O 1
ATOM 1620 N N . LYS A 1 199 ? -22.211 -10.779 31.687 1.00 94.00 199 LYS A N 1
ATOM 1621 C CA . LYS A 1 199 ? -22.577 -11.406 32.961 1.00 94.00 199 LYS A CA 1
ATOM 1622 C C . LYS A 1 199 ? -23.307 -10.430 33.891 1.00 94.00 199 LYS A C 1
ATOM 1624 O O . LYS A 1 199 ? -24.337 -10.782 34.458 1.00 94.00 199 LYS A O 1
ATOM 1629 N N . ILE A 1 200 ? -22.818 -9.194 34.019 1.00 92.50 200 ILE A N 1
ATOM 1630 C CA . ILE A 1 200 ? -23.479 -8.143 34.813 1.00 92.50 200 ILE A CA 1
ATOM 1631 C C . ILE A 1 200 ? -24.886 -7.842 34.274 1.00 92.50 200 ILE A C 1
ATOM 1633 O O . ILE A 1 200 ? -25.823 -7.679 35.055 1.00 92.50 200 ILE A O 1
ATOM 1637 N N . LYS A 1 201 ? -25.050 -7.803 32.948 1.00 92.00 201 LYS A N 1
ATOM 1638 C CA . LYS A 1 201 ? -26.352 -7.639 32.292 1.00 92.00 201 LYS A CA 1
ATOM 1639 C C . LYS A 1 201 ? -27.299 -8.797 32.613 1.00 92.00 201 LYS A C 1
ATOM 1641 O O . LYS A 1 201 ? -28.423 -8.543 33.033 1.00 92.00 201 LYS A O 1
ATOM 1646 N N . GLN A 1 202 ? -26.842 -10.044 32.499 1.00 92.06 202 GLN A N 1
ATOM 1647 C CA . GLN A 1 202 ? -27.637 -11.223 32.865 1.00 92.06 202 GLN A CA 1
ATOM 1648 C C . GLN A 1 202 ? -28.053 -11.197 34.342 1.00 92.06 202 GLN A C 1
ATOM 1650 O O . GLN A 1 202 ? -29.200 -11.494 34.674 1.00 92.06 202 GLN A O 1
ATOM 1655 N N . GLU A 1 203 ? -27.145 -10.802 35.241 1.00 91.12 203 GLU A N 1
ATOM 1656 C CA . GLU A 1 203 ? -27.458 -10.648 36.663 1.00 91.12 203 GLU A CA 1
ATOM 1657 C C . GLU A 1 203 ? -28.509 -9.555 36.895 1.00 91.12 203 GLU A C 1
ATOM 1659 O O . GLU A 1 203 ? -29.431 -9.761 37.681 1.00 91.12 203 GLU A O 1
ATOM 1664 N N . PHE A 1 204 ? -28.419 -8.421 36.203 1.00 89.44 204 PHE A N 1
ATOM 1665 C CA . PHE A 1 204 ? -29.429 -7.365 36.273 1.00 89.44 204 PHE A CA 1
ATOM 1666 C C . PHE A 1 204 ? -30.800 -7.828 35.766 1.00 89.44 204 PHE A C 1
ATOM 1668 O O . PHE A 1 204 ? -31.798 -7.620 36.450 1.00 89.44 204 PHE A O 1
ATOM 1675 N N . GLU A 1 205 ? -30.852 -8.513 34.623 1.00 88.06 205 GLU A N 1
ATOM 1676 C CA . GLU A 1 205 ? -32.093 -9.064 34.059 1.00 88.06 205 GLU A CA 1
ATOM 1677 C C . GLU A 1 205 ? -32.716 -10.155 34.948 1.00 88.06 205 GLU A C 1
ATOM 1679 O O . GLU A 1 205 ? -33.933 -10.345 34.943 1.00 88.06 205 GLU A O 1
ATOM 1684 N N . SER A 1 206 ? -31.900 -10.856 35.744 1.00 89.88 206 SER A N 1
ATOM 1685 C CA . SER A 1 206 ? -32.379 -11.846 36.714 1.00 89.88 206 SER A CA 1
ATOM 1686 C C . SER A 1 206 ? -33.044 -11.228 37.952 1.00 89.88 206 SER A C 1
ATOM 1688 O O . SER A 1 206 ? -33.880 -11.881 38.584 1.00 89.88 206 SER A O 1
ATOM 1690 N N . ILE A 1 207 ? -32.709 -9.976 38.302 1.00 84.25 207 ILE A N 1
ATOM 1691 C CA . ILE A 1 207 ? -33.345 -9.265 39.418 1.00 84.25 207 ILE A CA 1
ATOM 1692 C C . ILE A 1 207 ? -34.788 -8.969 39.018 1.00 84.25 207 ILE A C 1
ATOM 1694 O O . ILE A 1 207 ? -35.074 -8.244 38.064 1.00 84.25 207 ILE A O 1
ATOM 1698 N N . LYS A 1 208 ? -35.734 -9.530 39.769 1.00 79.50 208 LYS A N 1
ATOM 1699 C CA . LYS A 1 208 ? -37.154 -9.360 39.485 1.00 79.50 208 LYS A CA 1
ATOM 1700 C C . LYS A 1 208 ? -37.554 -7.900 39.696 1.00 79.50 208 LYS A C 1
ATOM 1702 O O . LYS A 1 208 ? -37.588 -7.424 40.826 1.00 79.50 208 LYS A O 1
ATOM 1707 N N . ARG A 1 209 ? -37.939 -7.217 38.615 1.00 83.06 209 ARG A N 1
ATOM 1708 C CA . ARG A 1 209 ? -38.416 -5.826 38.660 1.00 83.06 209 ARG A CA 1
ATOM 1709 C C . ARG A 1 209 ? -39.542 -5.659 39.705 1.00 83.06 209 ARG A C 1
ATOM 1711 O O . ARG A 1 209 ? -40.593 -6.304 39.567 1.00 83.06 209 ARG A O 1
ATOM 1718 N N . PRO A 1 210 ? -39.366 -4.818 40.743 1.00 78.06 210 PRO A N 1
ATOM 1719 C CA . PRO A 1 210 ? -40.394 -4.553 41.746 1.00 78.06 210 PRO A CA 1
ATOM 1720 C C . PRO A 1 210 ? -41.651 -3.936 41.129 1.00 78.06 210 PRO A C 1
ATOM 1722 O O . PRO A 1 210 ? -41.591 -3.195 40.150 1.00 78.06 210 PRO A O 1
ATOM 1725 N N . LYS A 1 211 ? -42.822 -4.193 41.725 1.00 76.50 211 LYS A N 1
ATOM 1726 C CA . LYS A 1 211 ? -44.051 -3.478 41.343 1.00 76.50 211 LYS A CA 1
ATOM 1727 C C . LYS A 1 211 ? -44.004 -2.064 41.925 1.00 76.50 211 LYS A C 1
ATOM 1729 O O . LYS A 1 211 ? -44.197 -1.896 43.129 1.00 76.50 211 LYS A O 1
ATOM 1734 N N . LEU A 1 212 ? -43.762 -1.074 41.070 1.00 76.25 212 LEU A N 1
ATOM 1735 C CA . LEU A 1 212 ? -43.673 0.333 41.456 1.00 76.25 212 LEU A CA 1
ATOM 1736 C C . LEU A 1 212 ? -45.070 0.971 41.499 1.00 76.25 212 LEU A C 1
ATOM 1738 O O . LEU A 1 212 ? -45.835 0.921 40.526 1.00 76.25 212 LEU A O 1
ATOM 1742 N N . MET A 1 213 ? -45.415 1.585 42.630 1.00 68.69 213 MET A N 1
ATOM 1743 C CA . MET A 1 213 ? -46.662 2.331 42.791 1.00 68.69 213 MET A CA 1
ATOM 1744 C C . MET A 1 213 ? -46.670 3.611 41.950 1.00 68.69 213 MET A C 1
ATOM 1746 O O . MET A 1 213 ? -47.709 3.972 41.402 1.00 68.69 213 MET A O 1
ATOM 1750 N N . ILE A 1 214 ? -45.517 4.260 41.771 1.00 73.19 214 ILE A N 1
ATOM 1751 C CA . ILE A 1 214 ? -45.378 5.444 40.905 1.00 73.19 214 ILE A CA 1
ATOM 1752 C C . ILE A 1 214 ? -45.775 5.131 39.454 1.00 73.19 214 ILE A C 1
ATOM 1754 O O . ILE A 1 214 ? -46.482 5.919 38.825 1.00 73.19 214 ILE A O 1
ATOM 1758 N N . GLU A 1 215 ? -45.394 3.964 38.924 1.00 66.50 215 GLU A N 1
ATOM 1759 C CA . GLU A 1 215 ? -45.781 3.555 37.567 1.00 66.50 215 GLU A CA 1
ATOM 1760 C C . GLU A 1 215 ? -47.264 3.168 37.467 1.00 66.50 215 GLU A C 1
ATOM 1762 O O . GLU A 1 215 ? -47.879 3.381 36.424 1.00 66.50 215 GLU A O 1
ATOM 1767 N N . THR A 1 216 ? -47.866 2.625 38.534 1.00 57.31 216 THR A N 1
ATOM 1768 C CA . THR A 1 216 ? -49.279 2.191 38.545 1.00 57.31 216 THR A CA 1
ATOM 1769 C C . THR A 1 216 ? -50.269 3.319 38.832 1.00 57.31 216 THR A C 1
ATOM 1771 O O . THR A 1 216 ? -51.354 3.317 38.251 1.00 57.31 216 THR A O 1
ATOM 1774 N N . VAL A 1 217 ? -49.907 4.322 39.638 1.00 49.25 217 VAL A N 1
ATOM 1775 C CA . VAL A 1 217 ? -50.688 5.567 39.804 1.00 49.25 217 VAL A CA 1
ATOM 1776 C C . VAL A 1 217 ? -50.754 6.341 38.488 1.00 49.25 217 VAL A C 1
ATOM 1778 O O . VAL A 1 217 ? -51.772 6.953 38.181 1.00 49.25 217 VAL A O 1
ATOM 1781 N N . ARG A 1 218 ? -49.721 6.231 37.649 1.00 46.41 218 ARG A N 1
ATOM 1782 C CA . ARG A 1 218 ? -49.737 6.770 36.286 1.00 46.41 218 ARG A CA 1
ATOM 1783 C C . ARG A 1 218 ? -50.644 5.975 35.323 1.00 46.41 218 ARG A C 1
ATOM 1785 O O . ARG A 1 218 ? -50.829 6.420 34.196 1.00 46.41 218 ARG A O 1
ATOM 1792 N N . ARG A 1 219 ? -51.187 4.809 35.723 1.00 44.72 219 ARG A N 1
ATOM 1793 C CA . ARG A 1 219 ? -51.782 3.807 34.808 1.00 44.72 219 ARG A CA 1
ATOM 1794 C C . ARG A 1 219 ? -53.182 3.261 35.151 1.00 44.72 219 ARG A C 1
ATOM 1796 O O . ARG A 1 219 ? -53.574 2.272 34.539 1.00 44.72 219 ARG A O 1
ATOM 1803 N N . LYS A 1 220 ? -53.973 3.846 36.058 1.00 33.44 220 LYS A N 1
ATOM 1804 C CA . LYS A 1 220 ? -55.380 3.415 36.283 1.00 33.44 220 LYS A CA 1
ATOM 1805 C C . LYS A 1 220 ? -56.386 4.520 35.889 1.00 33.44 220 LYS A C 1
ATOM 1807 O O . LYS A 1 220 ? -56.070 5.685 36.092 1.00 33.44 220 LYS A O 1
ATOM 1812 N N . PRO A 1 221 ? -57.603 4.181 35.415 1.00 42.31 221 PRO A N 1
ATOM 1813 C CA . PRO A 1 221 ? -57.898 3.874 34.008 1.00 42.31 221 PRO A CA 1
ATOM 1814 C C . PRO A 1 221 ? -59.047 4.734 33.428 1.00 42.31 221 PRO A C 1
ATOM 1816 O O . PRO A 1 221 ? -59.916 5.203 34.162 1.00 42.31 221 PRO A O 1
ATOM 1819 N N . GLU A 1 222 ? -59.093 4.873 32.099 1.00 39.78 222 GLU A N 1
ATOM 1820 C CA . GLU A 1 222 ? -60.293 5.301 31.365 1.00 39.78 222 GLU A CA 1
ATOM 1821 C C . GLU A 1 222 ? -61.478 4.362 31.672 1.00 39.78 222 GLU A C 1
ATOM 1823 O O . GLU A 1 222 ? -61.3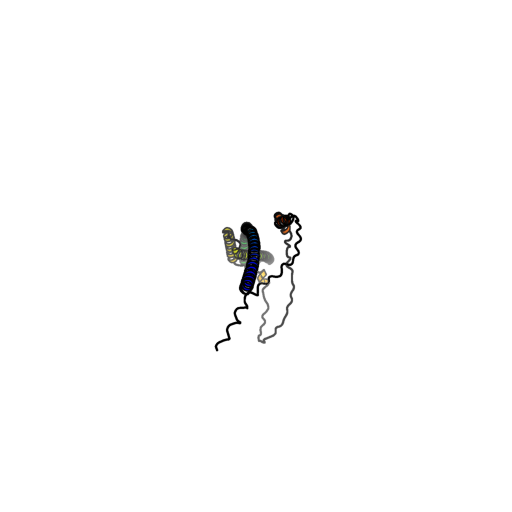45 3.136 31.689 1.00 39.78 222 GLU A O 1
ATOM 1828 N N . LEU A 1 223 ? -62.632 4.965 31.966 1.00 34.78 223 LEU A N 1
ATOM 1829 C CA . LEU A 1 223 ? -63.919 4.309 32.220 1.00 34.78 223 LEU A CA 1
ATOM 1830 C C . LEU A 1 223 ? -64.441 3.567 30.969 1.00 34.78 223 LEU A C 1
ATOM 1832 O O . LEU A 1 223 ? -64.096 3.936 29.847 1.00 34.78 223 LEU A O 1
ATOM 1836 N N . PRO A 1 224 ? -65.292 2.534 31.135 1.00 33.25 224 PRO A N 1
ATOM 1837 C CA . PRO A 1 224 ? -65.680 1.654 30.042 1.00 33.25 224 PRO A CA 1
ATOM 1838 C C . PRO A 1 224 ? -66.681 2.348 29.112 1.00 33.25 224 PRO A C 1
ATOM 1840 O O . PRO A 1 224 ? -67.811 2.637 29.502 1.00 33.25 224 PRO A O 1
ATOM 1843 N N . ILE A 1 225 ? -66.281 2.566 27.860 1.00 33.69 225 ILE A N 1
ATOM 1844 C CA . ILE A 1 225 ? -67.205 2.867 26.766 1.00 33.69 225 ILE A CA 1
ATOM 1845 C C . ILE A 1 225 ? -67.771 1.532 26.289 1.00 33.69 225 ILE A C 1
ATOM 1847 O O . ILE A 1 225 ? -67.057 0.712 25.709 1.00 33.69 225 ILE A O 1
ATOM 1851 N N . ASN A 1 226 ? -69.052 1.308 26.565 1.00 31.19 226 ASN A N 1
ATOM 1852 C CA . ASN A 1 226 ? -69.821 0.266 25.909 1.00 31.19 226 ASN A CA 1
ATOM 1853 C C . ASN A 1 226 ? -70.554 0.874 24.707 1.00 31.19 226 ASN A C 1
ATOM 1855 O O . ASN A 1 226 ? -71.157 1.933 24.843 1.00 31.19 226 ASN A O 1
ATOM 1859 N N . GLU A 1 227 ? -70.490 0.139 23.595 1.00 29.30 227 GLU A N 1
ATOM 1860 C CA . GLU A 1 227 ? -71.344 0.138 22.393 1.00 29.30 227 GLU A CA 1
ATOM 1861 C C . GLU A 1 227 ? -70.595 0.363 21.063 1.00 29.30 227 GLU A C 1
ATOM 1863 O O . GLU A 1 227 ? -70.253 1.463 20.641 1.00 29.30 227 GLU A O 1
ATOM 1868 N N . LYS A 1 228 ? -70.356 -0.768 20.385 1.00 30.72 228 LYS A N 1
ATOM 1869 C CA . LYS A 1 228 ? -70.140 -0.908 18.930 1.00 30.72 228 LYS A CA 1
ATOM 1870 C C . LYS A 1 228 ? -71.448 -0.557 18.176 1.00 30.72 228 LYS A C 1
ATOM 1872 O O . LYS A 1 228 ? -72.496 -0.680 18.806 1.00 30.72 228 LYS A O 1
ATOM 1877 N N . PRO A 1 229 ? -71.456 -0.282 16.844 1.00 36.31 229 PRO A N 1
ATOM 1878 C CA . PRO A 1 229 ? -70.543 -0.849 15.841 1.00 36.31 229 PRO A CA 1
ATOM 1879 C C . PRO A 1 229 ? -70.027 0.093 14.727 1.00 36.31 229 PRO A C 1
ATOM 1881 O O . PRO A 1 229 ? -70.612 1.113 14.397 1.00 36.31 229 PRO A O 1
ATOM 1884 N N . HIS A 1 230 ? -68.917 -0.353 14.123 1.00 31.36 230 HIS A N 1
ATOM 1885 C CA . HIS A 1 230 ? -68.461 -0.157 12.737 1.00 31.36 230 HIS A CA 1
ATOM 1886 C C . HIS A 1 230 ? -69.100 0.951 11.879 1.00 31.36 230 HIS A C 1
ATOM 1888 O O . HIS A 1 230 ? -70.208 0.755 11.396 1.00 31.36 230 HIS A O 1
ATOM 1894 N N . VAL A 1 231 ? -68.286 1.935 11.463 1.00 26.97 231 VAL A N 1
ATOM 1895 C CA . VAL A 1 231 ? -68.099 2.304 10.042 1.00 26.97 231 VAL A CA 1
ATOM 1896 C C . VAL A 1 231 ? -66.637 2.719 9.819 1.00 26.97 231 VAL A C 1
ATOM 1898 O O . VAL A 1 231 ? -66.008 3.364 10.651 1.00 26.97 231 VAL A O 1
ATOM 1901 N N . VAL A 1 232 ? -66.103 2.253 8.698 1.00 29.19 232 VAL A N 1
ATOM 1902 C CA . VAL A 1 232 ? -64.742 2.401 8.180 1.00 29.19 232 VAL A CA 1
ATOM 1903 C C . VAL A 1 232 ? -64.538 3.777 7.516 1.00 29.19 232 VAL A C 1
ATOM 1905 O O . VAL A 1 232 ? -65.461 4.304 6.904 1.00 29.19 232 VAL A O 1
ATOM 1908 N N . ASN A 1 233 ? -63.286 4.253 7.561 1.00 28.22 233 ASN A N 1
ATOM 1909 C CA . ASN A 1 233 ? -62.636 5.330 6.787 1.00 28.22 233 ASN A CA 1
ATOM 1910 C C . ASN A 1 233 ? -62.811 6.796 7.213 1.00 28.22 233 ASN A C 1
ATOM 1912 O O . ASN A 1 233 ? -63.844 7.410 6.969 1.00 28.22 233 ASN A O 1
ATOM 1916 N N . SER A 1 234 ? -61.691 7.397 7.651 1.00 26.42 234 SER A N 1
ATOM 1917 C CA . SER A 1 234 ? -61.027 8.536 6.978 1.00 26.42 234 SER A CA 1
ATOM 1918 C C . SER A 1 234 ? -59.640 8.819 7.598 1.00 26.42 234 SER A C 1
ATOM 1920 O O . SER A 1 234 ? -59.548 9.149 8.774 1.00 26.42 234 SER A O 1
ATOM 1922 N N . ASN A 1 235 ? -58.573 8.721 6.794 1.00 27.47 235 ASN A N 1
ATOM 1923 C CA . ASN A 1 235 ? -57.340 9.524 6.930 1.00 27.47 235 ASN A CA 1
ATOM 1924 C C . ASN A 1 235 ? -57.604 10.876 6.223 1.00 27.47 235 ASN A C 1
ATOM 1926 O O . ASN A 1 235 ? -58.373 10.854 5.255 1.00 27.47 235 ASN A O 1
ATOM 1930 N N . PRO A 1 236 ? -57.007 12.028 6.622 1.00 38.03 236 PRO A N 1
ATOM 1931 C CA . PRO A 1 236 ? -55.612 12.329 6.234 1.00 38.03 236 PRO A CA 1
ATOM 1932 C C . PRO A 1 236 ? -54.787 13.269 7.158 1.00 38.03 236 PRO A C 1
ATOM 1934 O O . PRO A 1 236 ? -55.336 14.115 7.853 1.00 38.03 236 PRO A O 1
ATOM 1937 N N . SER A 1 237 ? -53.453 13.183 6.995 1.00 27.88 237 SER A N 1
ATOM 1938 C CA . SER A 1 237 ? -52.403 14.195 7.292 1.00 27.88 237 SER A CA 1
ATOM 1939 C C . SER A 1 237 ? -52.206 14.593 8.775 1.00 27.88 237 SER A C 1
ATOM 1941 O O . SER A 1 237 ? -53.126 14.541 9.570 1.00 27.88 237 SER A O 1
ATOM 1943 N N . PHE A 1 238 ? -51.013 14.928 9.286 1.00 27.75 238 PHE A N 1
ATOM 1944 C CA . PHE A 1 238 ? -50.106 15.985 8.835 1.00 27.75 238 PHE A CA 1
ATOM 1945 C C . PHE A 1 238 ? -48.649 15.773 9.281 1.00 27.75 238 PHE A C 1
ATOM 1947 O O . PHE A 1 238 ? -48.350 15.332 10.388 1.00 27.75 238 PHE A O 1
ATOM 1954 N N . THR A 1 239 ? -47.755 16.190 8.391 1.00 33.44 239 THR A N 1
ATOM 1955 C CA . THR A 1 239 ? -46.338 16.500 8.584 1.00 33.44 239 THR A CA 1
ATOM 1956 C C . THR A 1 239 ? -46.137 17.753 9.444 1.00 33.44 239 THR A C 1
ATOM 1958 O O . THR A 1 239 ? -46.841 18.737 9.230 1.00 33.44 239 THR A O 1
ATOM 1961 N N . SER A 1 240 ? -45.096 17.795 10.280 1.00 30.72 240 SER A N 1
ATOM 1962 C CA . SER A 1 240 ? -44.322 19.027 10.511 1.00 30.72 240 SER A CA 1
ATOM 1963 C C . SER A 1 240 ? -42.973 18.688 11.139 1.00 30.72 240 SER A C 1
ATOM 1965 O O . SER A 1 240 ? -42.912 18.143 12.238 1.00 30.72 240 SER A O 1
ATOM 1967 N N . GLY A 1 241 ? -41.896 19.009 10.424 1.00 30.30 241 GLY A N 1
ATOM 1968 C CA . GLY A 1 241 ? -40.531 18.882 10.914 1.00 30.30 241 GLY A CA 1
ATOM 1969 C C . GLY A 1 241 ? -40.126 20.023 11.844 1.00 30.30 241 GLY A C 1
ATOM 1970 O O . GLY A 1 241 ? -40.706 21.108 11.810 1.00 30.30 241 GLY A O 1
ATOM 1971 N N . GLN A 1 242 ? -39.076 19.774 12.625 1.00 31.67 242 GLN A N 1
ATOM 1972 C CA . GLN A 1 242 ? -38.069 20.781 12.932 1.00 31.67 242 GLN A CA 1
ATOM 1973 C C . GLN A 1 242 ? -36.735 20.109 13.276 1.00 31.67 242 GLN A C 1
ATOM 1975 O O . GLN A 1 242 ? -36.641 19.201 14.096 1.00 31.67 242 GLN A O 1
ATOM 1980 N N . THR A 1 243 ? -35.738 20.564 12.536 1.00 30.52 243 THR A N 1
ATOM 1981 C CA . THR A 1 243 ? -34.306 20.294 12.554 1.00 30.52 243 THR A CA 1
ATOM 1982 C C . THR A 1 243 ? -33.664 20.813 13.844 1.00 30.52 243 THR A C 1
ATOM 1984 O O . THR A 1 243 ? -33.992 21.910 14.287 1.00 30.52 243 THR A O 1
ATOM 1987 N N . ALA A 1 244 ? -32.694 20.081 14.396 1.00 29.30 244 ALA A N 1
ATOM 1988 C CA . ALA A 1 244 ? -31.720 20.618 15.347 1.00 29.30 244 ALA A CA 1
ATOM 1989 C C . ALA A 1 244 ? -30.318 20.120 14.962 1.00 29.30 244 ALA A C 1
ATOM 1991 O O . ALA A 1 244 ? -30.085 18.923 14.803 1.00 29.30 244 ALA A O 1
ATOM 1992 N N . GLU A 1 245 ? -29.432 21.084 14.730 1.00 28.59 245 GLU A N 1
ATOM 1993 C CA . GLU A 1 245 ? -28.098 20.959 14.149 1.00 28.59 245 GLU A CA 1
ATOM 1994 C C . GLU A 1 245 ? -27.139 20.100 14.981 1.00 28.59 245 GLU A C 1
ATOM 1996 O O . GLU A 1 245 ? -26.920 20.325 16.172 1.00 28.59 245 GLU A O 1
ATOM 2001 N N . VAL A 1 246 ? -26.471 19.168 14.301 1.00 31.00 246 VAL A N 1
ATOM 2002 C CA . VAL A 1 246 ? -25.255 18.517 14.787 1.00 31.00 246 VAL A CA 1
ATOM 2003 C C . VAL A 1 246 ? -24.106 19.512 14.634 1.00 31.00 246 VAL A C 1
ATOM 2005 O O . VAL A 1 246 ? -23.666 19.812 13.523 1.00 31.00 246 VAL A O 1
ATOM 2008 N N . ARG A 1 247 ? -23.611 20.029 15.760 1.00 29.36 247 ARG A N 1
ATOM 2009 C CA . ARG A 1 247 ? -22.372 20.811 15.822 1.00 29.36 247 ARG A CA 1
ATOM 2010 C C . ARG A 1 247 ? -21.208 19.902 15.408 1.00 29.36 247 ARG A C 1
ATOM 2012 O O . ARG A 1 247 ? -20.785 19.047 16.183 1.00 29.36 247 ARG A O 1
ATOM 2019 N N . ARG A 1 248 ? -20.703 20.076 14.183 1.00 29.88 248 ARG A N 1
ATOM 2020 C CA . ARG A 1 248 ? -19.389 19.556 13.782 1.00 29.88 248 ARG A CA 1
ATOM 2021 C C . ARG A 1 248 ? -18.337 20.244 14.649 1.00 29.88 248 ARG A C 1
ATOM 2023 O O . ARG A 1 248 ? -18.295 21.471 14.702 1.00 29.88 248 ARG A O 1
ATOM 2030 N N . LEU A 1 249 ? -17.523 19.463 15.348 1.00 33.09 249 LEU A N 1
ATOM 2031 C CA . LEU A 1 249 ? -16.285 19.963 15.933 1.00 33.09 249 LEU A CA 1
ATOM 2032 C C . LEU A 1 249 ? -15.253 20.037 14.807 1.00 33.09 249 LEU A C 1
ATOM 2034 O O . LEU A 1 249 ? -14.966 19.028 14.165 1.00 33.09 249 LEU A O 1
ATOM 2038 N N . ASN A 1 250 ? -14.768 21.248 14.544 1.00 29.50 250 ASN A N 1
ATOM 2039 C CA . ASN A 1 250 ? -13.721 21.523 13.568 1.00 29.50 250 ASN A CA 1
ATOM 2040 C C . ASN A 1 250 ? -12.421 20.854 14.022 1.00 29.50 250 ASN A C 1
ATOM 2042 O O . ASN A 1 250 ? -12.013 20.992 15.176 1.00 29.50 250 ASN A O 1
ATOM 2046 N N . PHE A 1 251 ? -11.794 20.132 13.102 1.00 32.78 251 PHE A N 1
ATOM 2047 C CA . PHE A 1 251 ? -10.538 19.413 13.285 1.00 32.78 251 PHE A CA 1
ATOM 2048 C C . PHE A 1 251 ? -9.455 20.135 12.467 1.00 32.78 251 PHE A C 1
ATOM 2050 O O . PHE A 1 251 ? -8.792 19.533 11.635 1.00 32.78 251 PHE A O 1
ATOM 2057 N N . GLU A 1 252 ? -9.334 21.454 12.640 1.00 34.00 252 GLU A N 1
ATOM 2058 C CA . GLU A 1 252 ? -8.473 22.289 11.784 1.00 34.00 252 GLU A CA 1
ATOM 2059 C C . GLU A 1 252 ? -7.024 22.418 12.302 1.00 34.00 252 GLU A C 1
ATOM 2061 O O . GLU A 1 252 ? -6.144 22.818 11.551 1.00 34.00 252 GLU A O 1
ATOM 2066 N N . ASP A 1 253 ? -6.726 22.024 13.547 1.00 34.34 253 ASP A N 1
ATOM 2067 C CA . ASP A 1 253 ? -5.429 22.349 14.177 1.00 34.34 253 ASP A CA 1
ATOM 2068 C C . ASP A 1 253 ? -4.371 21.226 14.142 1.00 34.34 253 ASP A C 1
ATOM 2070 O O . ASP A 1 253 ? -3.283 21.381 14.699 1.00 34.34 253 ASP A O 1
ATOM 2074 N N . ILE A 1 254 ? -4.635 20.086 13.491 1.00 41.25 254 ILE A N 1
ATOM 2075 C CA . ILE A 1 254 ? -3.646 18.986 13.401 1.00 41.25 254 ILE A CA 1
ATOM 2076 C C . ILE A 1 254 ? -2.873 19.001 12.070 1.00 41.25 254 ILE A C 1
ATOM 2078 O O . ILE A 1 254 ? -1.719 18.558 12.018 1.00 41.25 254 ILE A O 1
ATOM 2082 N N . ASP A 1 255 ? -3.437 19.608 11.024 1.00 41.97 255 ASP A N 1
ATOM 2083 C CA . ASP A 1 255 ? -2.885 19.563 9.662 1.00 41.97 255 ASP A CA 1
ATOM 2084 C C . ASP A 1 255 ? -1.628 20.447 9.487 1.00 41.97 255 ASP A C 1
ATOM 2086 O O . ASP A 1 255 ? -0.711 20.150 8.716 1.00 41.97 255 ASP A O 1
ATOM 2090 N N . GLU A 1 256 ? -1.488 21.495 10.305 1.00 35.50 256 GLU A N 1
ATOM 2091 C CA . GLU A 1 256 ? -0.373 22.443 10.191 1.00 35.50 256 GLU A CA 1
ATOM 2092 C C . GLU A 1 256 ? 0.963 21.897 10.742 1.00 35.50 256 GLU A C 1
ATOM 2094 O O . GLU A 1 256 ? 2.044 22.404 10.416 1.00 35.50 256 GLU A O 1
ATOM 2099 N N . SER A 1 257 ? 0.911 20.827 11.547 1.00 39.81 257 SER A N 1
ATOM 2100 C CA . SER A 1 257 ? 2.104 20.141 12.067 1.00 39.81 257 SER A CA 1
ATOM 2101 C C . SER A 1 257 ? 2.636 19.062 11.114 1.00 39.81 257 SER A C 1
ATOM 2103 O O . SER A 1 257 ? 3.850 18.849 11.046 1.00 39.81 257 SER A O 1
ATOM 2105 N N . LEU A 1 258 ? 1.752 18.450 10.315 1.00 40.66 258 LEU A N 1
ATOM 2106 C CA . LEU A 1 258 ? 2.110 17.455 9.305 1.00 40.66 258 LEU A CA 1
ATOM 2107 C C . LEU A 1 258 ? 2.719 18.137 8.069 1.00 40.66 258 LEU A C 1
ATOM 2109 O O . LEU A 1 258 ? 3.788 17.743 7.602 1.00 40.66 258 LEU A O 1
ATOM 2113 N N . ALA A 1 259 ? 2.123 19.249 7.619 1.00 38.94 259 ALA A N 1
ATOM 2114 C CA . ALA A 1 259 ? 2.588 20.020 6.462 1.00 38.94 259 ALA A CA 1
ATOM 2115 C C . ALA A 1 259 ? 4.005 20.614 6.628 1.00 38.94 259 ALA A C 1
ATOM 2117 O O . ALA A 1 259 ? 4.722 20.821 5.645 1.00 38.94 259 ALA A O 1
ATOM 2118 N N . LYS A 1 260 ? 4.450 20.869 7.868 1.00 38.78 260 LYS A N 1
ATOM 2119 C CA . LYS A 1 260 ? 5.796 21.401 8.156 1.00 38.78 260 LYS A CA 1
ATOM 2120 C C . LYS A 1 260 ? 6.898 20.341 8.101 1.00 38.78 260 LYS A C 1
ATOM 2122 O O . LYS A 1 260 ? 8.050 20.704 7.880 1.00 38.78 260 LYS A O 1
ATOM 2127 N N . ARG A 1 261 ? 6.579 19.049 8.252 1.00 36.06 261 ARG A N 1
ATOM 2128 C CA . ARG A 1 261 ? 7.584 17.968 8.233 1.00 36.06 261 ARG A CA 1
ATOM 2129 C C . ARG A 1 261 ? 7.821 17.396 6.834 1.00 36.06 261 ARG A C 1
ATOM 2131 O O . ARG A 1 261 ? 8.928 16.952 6.540 1.00 36.06 261 ARG A O 1
ATOM 2138 N N . THR A 1 262 ? 6.829 17.488 5.952 1.00 36.03 262 THR A N 1
ATOM 2139 C CA . THR A 1 262 ? 6.916 17.041 4.549 1.00 36.03 262 THR A CA 1
ATOM 2140 C C . THR A 1 262 ? 7.655 18.037 3.643 1.00 36.03 262 THR A C 1
ATOM 2142 O O . THR A 1 262 ? 8.061 17.686 2.540 1.00 36.03 262 THR A O 1
ATOM 2145 N N . LYS A 1 263 ? 7.900 19.269 4.114 1.00 39.47 263 LYS A N 1
ATOM 2146 C CA . LYS A 1 263 ? 8.581 20.335 3.354 1.00 39.47 263 LYS A CA 1
ATOM 2147 C C . LYS A 1 263 ? 10.091 20.135 3.151 1.00 39.47 263 LYS A C 1
ATOM 2149 O O . LYS A 1 263 ? 10.710 20.939 2.463 1.00 39.47 263 LYS A O 1
ATOM 2154 N N . ASN A 1 264 ? 10.680 19.078 3.711 1.00 42.91 264 ASN A N 1
ATOM 2155 C CA . ASN A 1 264 ? 12.133 18.874 3.690 1.00 42.91 264 ASN A CA 1
ATOM 2156 C C . ASN A 1 264 ? 12.648 18.015 2.526 1.00 42.91 264 ASN A C 1
ATOM 2158 O O . ASN A 1 264 ? 13.853 17.826 2.425 1.00 42.91 264 ASN A O 1
ATOM 2162 N N . PHE A 1 265 ? 11.782 17.526 1.636 1.00 42.47 265 PHE A N 1
ATOM 2163 C CA . PHE A 1 265 ? 12.210 16.825 0.422 1.00 42.47 265 PHE A CA 1
ATOM 2164 C C . PHE A 1 265 ? 11.344 17.244 -0.765 1.00 42.47 265 PHE A C 1
ATOM 2166 O O . PHE A 1 265 ? 10.476 16.507 -1.227 1.00 42.47 265 PHE A O 1
ATOM 2173 N N . SER A 1 266 ? 11.567 18.469 -1.242 1.00 39.31 266 SER A N 1
ATOM 2174 C CA . SER A 1 266 ? 11.034 18.912 -2.528 1.00 39.31 266 SER A CA 1
ATOM 2175 C C . SER A 1 266 ? 11.976 18.452 -3.642 1.00 39.31 266 SER A C 1
ATOM 2177 O O . SER A 1 266 ? 12.948 19.129 -3.965 1.00 39.31 266 SER A O 1
ATOM 2179 N N . MET A 1 267 ? 11.681 17.285 -4.219 1.00 47.06 267 MET A N 1
ATOM 2180 C CA . MET A 1 267 ? 12.309 16.783 -5.453 1.00 47.06 267 MET A CA 1
ATOM 2181 C C . MET A 1 267 ? 12.096 17.752 -6.635 1.00 47.06 267 MET A C 1
ATOM 2183 O O . MET A 1 267 ? 12.900 17.813 -7.560 1.00 47.06 267 MET A O 1
ATOM 2187 N N . GLU A 1 268 ? 11.039 18.563 -6.568 1.00 48.38 268 GLU A N 1
ATOM 2188 C CA . GLU A 1 268 ? 10.712 19.615 -7.535 1.00 48.38 268 GLU A CA 1
ATOM 2189 C C . GLU A 1 268 ? 11.765 20.740 -7.546 1.00 48.38 268 GLU A C 1
ATOM 2191 O O . GLU A 1 268 ? 12.096 21.271 -8.603 1.00 48.38 268 GLU A O 1
ATOM 2196 N N . ALA A 1 269 ? 12.374 21.042 -6.392 1.00 54.59 269 ALA A N 1
ATOM 2197 C CA . ALA A 1 269 ? 13.444 22.036 -6.287 1.00 54.59 269 ALA A CA 1
ATOM 2198 C C . ALA A 1 269 ? 14.805 21.535 -6.813 1.00 54.59 269 ALA A C 1
ATOM 2200 O O . ALA A 1 269 ? 15.644 22.355 -7.184 1.00 54.59 269 ALA A O 1
ATOM 2201 N N . GLU A 1 270 ? 15.038 20.217 -6.851 1.00 49.69 270 GLU A N 1
ATOM 2202 C CA . GLU A 1 270 ? 16.245 19.638 -7.463 1.00 49.69 270 GLU A CA 1
ATOM 2203 C C . GLU A 1 270 ? 16.115 19.501 -8.984 1.00 49.69 270 GLU A C 1
ATOM 2205 O O . GLU A 1 270 ? 17.081 19.777 -9.690 1.00 49.69 270 GLU A O 1
ATOM 2210 N N . MET A 1 271 ? 14.921 19.187 -9.501 1.00 52.00 271 MET A N 1
ATOM 2211 C CA . MET A 1 271 ? 14.654 19.161 -10.949 1.00 52.00 271 MET A CA 1
ATOM 2212 C C . MET A 1 271 ? 14.785 20.559 -11.575 1.00 52.00 271 MET A C 1
ATOM 2214 O O . MET A 1 271 ? 15.465 20.719 -12.581 1.00 52.00 271 MET A O 1
ATOM 2218 N N . ALA A 1 272 ? 14.258 21.599 -10.916 1.00 56.53 272 ALA A N 1
ATOM 2219 C CA . ALA A 1 272 ? 14.398 22.988 -11.373 1.00 56.53 272 ALA A CA 1
ATOM 2220 C C . ALA A 1 272 ? 15.849 23.513 -11.340 1.00 56.53 272 ALA A C 1
ATOM 2222 O O . ALA A 1 272 ? 16.167 24.518 -11.973 1.00 56.53 272 ALA A O 1
ATOM 2223 N N . LYS A 1 273 ? 16.739 22.855 -10.585 1.00 53.28 273 LYS A N 1
ATOM 2224 C CA . LYS A 1 273 ? 18.167 23.193 -10.523 1.00 53.28 273 LYS A CA 1
ATOM 2225 C C . LYS A 1 273 ? 18.965 22.594 -11.680 1.00 53.28 273 LYS A C 1
ATOM 2227 O O . LYS A 1 273 ? 20.010 23.145 -12.009 1.00 53.28 273 LYS A O 1
ATOM 2232 N N . LEU A 1 274 ? 18.481 21.503 -12.275 1.00 47.28 274 LEU A N 1
ATOM 2233 C CA . LEU A 1 274 ? 19.102 20.861 -13.435 1.00 47.28 274 LEU A CA 1
ATOM 2234 C C . LEU A 1 274 ? 18.758 21.594 -14.740 1.00 47.28 274 LEU A C 1
ATOM 2236 O O . LEU A 1 274 ? 19.632 21.731 -15.584 1.00 47.28 274 LEU A O 1
ATOM 2240 N N . ASP A 1 275 ? 17.563 22.184 -14.842 1.00 48.38 275 ASP A N 1
ATOM 2241 C CA . ASP A 1 275 ? 17.161 23.022 -15.990 1.00 48.38 275 ASP A CA 1
ATOM 2242 C C . ASP A 1 275 ? 17.879 24.390 -16.044 1.00 48.38 275 ASP A C 1
ATOM 2244 O O . ASP A 1 275 ? 17.787 25.113 -17.034 1.00 48.38 275 ASP A O 1
ATOM 2248 N N . SER A 1 276 ? 18.585 24.784 -14.976 1.00 48.72 276 SER A N 1
ATOM 2249 C CA . SER A 1 276 ? 19.273 26.082 -14.882 1.00 48.72 276 SER A CA 1
ATOM 2250 C C . SER A 1 276 ? 20.770 26.025 -15.217 1.00 48.72 276 SER A C 1
ATOM 2252 O O . SER A 1 276 ? 21.391 27.088 -15.278 1.00 48.72 276 SER A O 1
ATOM 2254 N N . ASP A 1 277 ? 21.352 24.833 -15.400 1.00 44.56 277 ASP A N 1
ATOM 2255 C CA . ASP A 1 277 ? 22.788 24.642 -15.696 1.00 44.56 277 ASP A CA 1
ATOM 2256 C C . ASP A 1 277 ? 23.045 24.214 -17.154 1.00 44.56 277 ASP A C 1
ATOM 2258 O O . ASP A 1 277 ? 24.142 23.791 -17.516 1.00 44.56 277 ASP A O 1
ATOM 2262 N N . GLU A 1 278 ? 22.039 24.349 -18.021 1.00 41.16 278 GLU A N 1
ATOM 2263 C CA . GLU A 1 278 ? 22.197 24.159 -19.461 1.00 41.16 278 GLU A CA 1
ATOM 2264 C C . GLU A 1 278 ? 22.674 25.479 -20.084 1.00 41.16 278 GLU A C 1
ATOM 2266 O O . GLU A 1 278 ? 21.911 26.405 -20.370 1.00 41.16 278 GLU A O 1
ATOM 2271 N N . GLY A 1 279 ? 23.998 25.592 -20.200 1.00 40.84 279 GLY A N 1
ATOM 2272 C CA . GLY A 1 279 ? 24.668 26.694 -20.872 1.00 40.84 279 GLY A CA 1
ATOM 2273 C C . GLY A 1 279 ? 24.160 26.875 -22.303 1.00 40.84 279 GLY A C 1
ATOM 2274 O O . GLY A 1 279 ? 24.078 25.934 -23.087 1.00 40.84 279 GLY A O 1
ATOM 2275 N N . ILE A 1 280 ? 23.842 28.126 -22.628 1.00 48.53 280 ILE A N 1
ATOM 2276 C CA . ILE A 1 280 ? 23.554 28.610 -23.975 1.00 48.53 280 ILE A CA 1
ATOM 2277 C C . ILE A 1 280 ? 24.771 28.347 -24.868 1.00 48.53 280 ILE A C 1
ATOM 2279 O O . ILE A 1 280 ? 25.787 29.020 -24.711 1.00 48.53 280 ILE A O 1
ATOM 2283 N N . ASP A 1 281 ? 24.627 27.456 -25.846 1.00 37.56 281 ASP A N 1
ATOM 2284 C CA . ASP A 1 281 ? 25.380 27.529 -27.097 1.00 37.56 281 ASP A CA 1
ATOM 2285 C C . ASP A 1 281 ? 24.388 27.742 -28.245 1.00 37.56 281 ASP A C 1
ATOM 2287 O O . ASP A 1 281 ? 23.643 26.864 -28.677 1.00 37.56 281 ASP A O 1
ATOM 2291 N N . THR A 1 282 ? 24.355 28.988 -28.704 1.00 45.25 282 THR A N 1
ATOM 2292 C CA . THR A 1 282 ? 23.656 29.453 -29.897 1.00 45.25 282 THR A CA 1
ATOM 2293 C C . THR A 1 282 ? 24.223 28.787 -31.150 1.00 45.25 282 THR A C 1
ATOM 2295 O O . THR A 1 282 ? 25.325 29.140 -31.572 1.00 45.25 282 THR A O 1
ATOM 2298 N N . ILE A 1 283 ? 23.446 27.921 -31.804 1.00 41.16 283 ILE A N 1
ATOM 2299 C CA . ILE A 1 283 ? 23.545 27.698 -33.253 1.00 41.16 283 ILE A CA 1
ATOM 2300 C C . ILE A 1 283 ? 22.136 27.756 -33.843 1.00 41.16 283 ILE A C 1
ATOM 2302 O O . ILE A 1 283 ? 21.317 26.855 -33.684 1.00 41.16 283 ILE A O 1
ATOM 2306 N N . ASP A 1 284 ? 21.888 28.872 -34.518 1.00 48.50 284 ASP A N 1
ATOM 2307 C CA . ASP A 1 284 ? 20.762 29.125 -35.407 1.00 48.50 284 ASP A CA 1
ATOM 2308 C C . ASP A 1 284 ? 20.652 27.990 -36.441 1.00 48.50 284 ASP A C 1
ATOM 2310 O O . ASP A 1 284 ? 21.605 27.711 -37.170 1.00 48.50 284 ASP A O 1
ATOM 2314 N N . SER A 1 285 ? 19.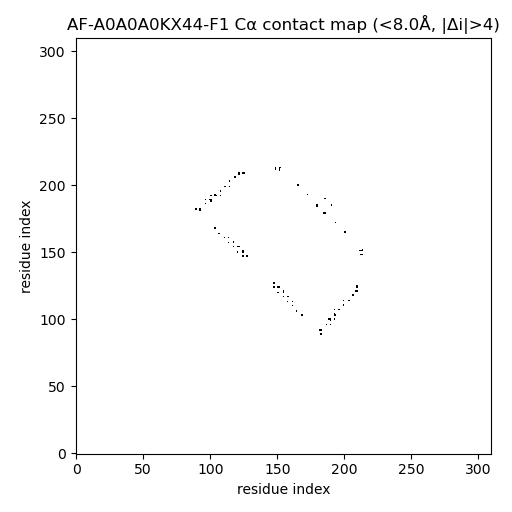512 27.307 -36.497 1.00 45.22 285 SER A N 1
ATOM 2315 C CA . SER A 1 285 ? 19.185 26.380 -37.590 1.00 45.22 285 SER A CA 1
ATOM 2316 C C . SER A 1 285 ? 17.672 26.338 -37.816 1.00 45.22 285 SER A C 1
ATOM 2318 O O . SER A 1 285 ? 16.998 25.330 -37.629 1.00 45.22 285 SER A O 1
ATOM 2320 N N . ASN A 1 286 ? 17.139 27.487 -38.237 1.00 48.19 286 ASN A N 1
ATOM 2321 C CA . ASN A 1 286 ? 15.895 27.553 -38.996 1.00 48.19 286 ASN A CA 1
ATOM 2322 C C . ASN A 1 286 ? 16.181 27.130 -40.444 1.00 48.19 286 ASN A C 1
ATOM 2324 O O . ASN A 1 286 ? 16.403 27.976 -41.305 1.00 48.19 286 ASN A O 1
ATOM 2328 N N . GLU A 1 287 ? 16.165 25.829 -40.713 1.00 44.62 287 GLU A N 1
ATOM 2329 C CA . GLU A 1 287 ? 16.051 25.313 -42.078 1.00 44.62 287 GLU A CA 1
ATOM 2330 C C . GLU A 1 287 ? 15.088 24.120 -42.061 1.00 44.62 287 GLU A C 1
ATOM 2332 O O . GLU A 1 287 ? 15.433 23.003 -41.698 1.00 44.62 287 GLU A O 1
ATOM 2337 N N . GLU A 1 288 ? 13.816 24.442 -42.293 1.00 51.44 288 GLU A N 1
ATOM 2338 C CA . GLU A 1 288 ? 12.843 23.709 -43.111 1.00 51.44 288 GLU A CA 1
ATOM 2339 C C . GLU A 1 288 ? 13.217 22.256 -43.493 1.00 51.44 288 GLU A C 1
ATOM 2341 O O . GLU A 1 288 ? 13.521 21.949 -44.640 1.00 51.44 288 GLU A O 1
ATOM 2346 N N . ILE A 1 289 ? 13.146 21.322 -42.538 1.00 46.78 289 ILE A N 1
ATOM 2347 C CA . ILE A 1 289 ? 13.116 19.880 -42.831 1.00 46.78 289 ILE A CA 1
ATOM 2348 C C . ILE A 1 289 ? 11.649 19.468 -42.917 1.00 46.78 289 ILE A C 1
ATOM 2350 O O . ILE A 1 289 ? 11.055 19.011 -41.943 1.00 46.78 289 ILE A O 1
ATOM 2354 N N . ASN A 1 290 ? 11.046 19.675 -44.083 1.00 43.56 290 ASN A N 1
ATOM 2355 C CA . ASN A 1 290 ? 9.768 19.065 -44.432 1.00 43.56 290 ASN A CA 1
ATOM 2356 C C . ASN A 1 290 ? 9.661 18.914 -45.955 1.00 43.56 290 ASN A C 1
ATOM 2358 O O . ASN A 1 290 ? 8.888 19.606 -46.598 1.00 43.56 290 ASN A O 1
ATOM 2362 N N . ASP A 1 291 ? 10.451 17.997 -46.516 1.00 42.47 291 ASP A N 1
ATOM 2363 C CA . ASP A 1 291 ? 10.156 17.376 -47.812 1.00 42.47 291 ASP A CA 1
ATOM 2364 C C . ASP A 1 291 ? 10.742 15.957 -47.831 1.00 42.47 291 ASP A C 1
ATOM 2366 O O . ASP A 1 291 ? 11.856 15.689 -48.279 1.00 42.47 291 ASP A O 1
ATOM 2370 N N . TRP A 1 292 ? 9.990 15.029 -47.236 1.00 54.56 292 TRP A N 1
ATOM 2371 C CA . TRP A 1 292 ? 10.209 13.593 -47.383 1.00 54.56 292 TRP A CA 1
ATOM 2372 C C . TRP A 1 292 ? 9.367 13.111 -48.565 1.00 54.56 292 TRP A C 1
ATOM 2374 O O . TRP A 1 292 ? 8.215 12.716 -48.402 1.00 54.56 292 TRP A O 1
ATOM 2384 N N . GLU A 1 293 ? 9.936 13.159 -49.766 1.00 48.06 293 GLU A N 1
ATOM 2385 C CA . GLU A 1 293 ? 9.319 12.621 -50.979 1.00 48.06 293 GLU A CA 1
ATOM 2386 C C . GLU A 1 293 ? 9.703 11.136 -51.115 1.00 48.06 293 GLU A C 1
ATOM 2388 O O . GLU A 1 293 ? 10.752 10.776 -51.648 1.00 48.06 293 GLU A O 1
ATOM 2393 N N . PHE A 1 294 ? 8.884 10.247 -50.546 1.00 41.56 294 PHE A N 1
ATOM 2394 C CA . PHE A 1 294 ? 9.104 8.796 -50.581 1.00 41.56 294 PHE A CA 1
ATOM 2395 C C . PHE A 1 294 ? 7.846 8.066 -51.064 1.00 41.56 294 PHE A C 1
ATOM 2397 O O . PHE A 1 294 ? 7.323 7.228 -50.349 1.00 41.56 294 PHE A O 1
ATOM 2404 N N . ASP A 1 295 ? 7.345 8.386 -52.266 1.00 50.59 295 ASP A N 1
ATOM 2405 C CA . ASP A 1 295 ? 6.169 7.703 -52.849 1.00 50.59 295 ASP A CA 1
ATOM 2406 C C . ASP A 1 295 ? 6.156 7.629 -54.398 1.00 50.59 295 ASP A C 1
ATOM 2408 O O . ASP A 1 295 ? 5.095 7.662 -55.032 1.00 50.59 295 ASP A O 1
ATOM 2412 N N . GLU A 1 296 ? 7.319 7.468 -55.052 1.00 51.47 296 GLU A N 1
ATOM 2413 C CA . GLU A 1 296 ? 7.352 7.310 -56.525 1.00 51.47 296 GLU A CA 1
ATOM 2414 C C . GLU A 1 296 ? 8.142 6.109 -57.086 1.00 51.47 296 GLU A C 1
ATOM 2416 O O . GLU A 1 296 ? 8.251 5.947 -58.297 1.00 51.47 296 GLU A O 1
ATOM 2421 N N . LEU A 1 297 ? 8.588 5.159 -56.258 1.00 51.09 297 LEU A N 1
ATOM 2422 C CA . LEU A 1 297 ? 9.229 3.921 -56.749 1.00 51.09 297 LEU A CA 1
ATOM 2423 C C . LEU A 1 297 ? 8.284 2.711 -56.776 1.00 51.09 297 LEU A C 1
ATOM 2425 O O . LEU A 1 297 ? 8.589 1.654 -56.225 1.00 51.09 297 LEU A O 1
ATOM 2429 N N . GLY A 1 298 ? 7.132 2.848 -57.442 1.00 51.81 298 GLY A N 1
ATOM 2430 C CA . GLY A 1 298 ? 6.163 1.747 -57.539 1.00 51.81 298 GLY A CA 1
ATOM 2431 C C . GLY A 1 298 ? 5.209 1.722 -58.735 1.00 51.81 298 GLY A C 1
ATOM 2432 O O . GLY A 1 298 ? 4.348 0.847 -58.759 1.00 51.81 298 GLY A O 1
ATOM 2433 N N . ARG A 1 299 ? 5.307 2.629 -59.720 1.00 54.62 299 ARG A N 1
ATOM 2434 C CA . ARG A 1 299 ? 4.272 2.756 -60.775 1.00 54.62 299 ARG A CA 1
ATOM 2435 C C . ARG A 1 299 ? 4.692 2.476 -62.224 1.00 54.62 299 ARG A C 1
ATOM 2437 O O . ARG A 1 299 ? 3.863 2.670 -63.104 1.00 54.62 299 ARG A O 1
ATOM 2444 N N . ASP A 1 300 ? 5.867 1.897 -62.477 1.00 49.34 300 ASP A N 1
ATOM 2445 C CA . ASP A 1 300 ? 6.344 1.701 -63.864 1.00 49.34 300 ASP A CA 1
ATOM 2446 C C . ASP A 1 300 ? 6.383 0.245 -64.370 1.00 49.34 300 ASP A C 1
ATOM 2448 O O . ASP A 1 300 ? 6.958 -0.024 -65.424 1.00 49.34 300 ASP A O 1
ATOM 2452 N N . TYR A 1 301 ? 5.735 -0.714 -63.697 1.00 51.97 301 TYR A N 1
ATOM 2453 C CA . TYR A 1 301 ? 5.755 -2.122 -64.146 1.00 51.97 301 TYR A CA 1
ATOM 2454 C C . TYR A 1 301 ? 4.490 -2.651 -64.840 1.00 51.97 301 TYR A C 1
ATOM 2456 O O . TYR A 1 301 ? 4.505 -3.800 -65.269 1.00 51.97 301 TYR A O 1
ATOM 2464 N N . ASP A 1 302 ? 3.453 -1.838 -65.076 1.00 50.56 302 ASP A N 1
ATOM 2465 C CA . ASP A 1 302 ? 2.171 -2.347 -65.607 1.00 50.56 302 ASP A CA 1
ATOM 2466 C C . ASP A 1 302 ? 1.700 -1.756 -66.952 1.00 50.56 302 ASP A C 1
ATOM 2468 O O . ASP A 1 302 ? 0.511 -1.806 -67.266 1.00 50.56 302 ASP A O 1
ATOM 2472 N N . THR A 1 303 ? 2.580 -1.225 -67.814 1.00 45.84 303 THR A N 1
ATOM 2473 C CA . THR A 1 303 ? 2.105 -0.672 -69.111 1.00 45.84 303 THR A CA 1
ATOM 2474 C C . THR A 1 303 ? 2.893 -0.984 -70.378 1.00 45.84 303 THR A C 1
ATOM 2476 O O . THR A 1 303 ? 2.703 -0.298 -71.378 1.00 45.84 303 THR A O 1
ATOM 2479 N N . ILE A 1 304 ? 3.682 -2.065 -70.437 1.00 42.97 304 ILE A N 1
ATOM 2480 C CA . ILE A 1 304 ? 4.149 -2.599 -71.736 1.00 42.97 304 ILE A CA 1
ATOM 2481 C C . ILE A 1 304 ? 4.095 -4.133 -71.754 1.00 42.97 304 ILE A C 1
ATOM 2483 O O . ILE A 1 304 ? 5.106 -4.826 -71.759 1.00 42.97 304 ILE A O 1
ATOM 2487 N N . SER A 1 305 ? 2.884 -4.686 -71.795 1.00 42.22 305 SER A N 1
ATOM 2488 C CA . SER A 1 305 ? 2.657 -6.047 -72.294 1.00 42.22 305 SER A CA 1
ATOM 2489 C C . SER A 1 305 ? 1.267 -6.144 -72.915 1.00 42.22 305 SER A C 1
ATOM 2491 O O . SER A 1 305 ? 0.340 -6.664 -72.308 1.00 42.22 305 SER A O 1
ATOM 2493 N N . ASN A 1 306 ? 1.101 -5.559 -74.107 1.00 43.03 306 ASN A N 1
ATOM 2494 C CA . ASN A 1 306 ? 0.127 -6.000 -75.113 1.00 43.03 306 ASN A CA 1
ATOM 2495 C C . ASN A 1 306 ? 0.297 -5.210 -76.421 1.00 43.03 306 ASN A C 1
ATOM 2497 O O . ASN A 1 306 ? -0.225 -4.112 -76.558 1.00 43.03 306 ASN A O 1
ATOM 2501 N N . HIS A 1 307 ? 1.051 -5.804 -77.352 1.00 38.03 307 HIS A N 1
ATOM 2502 C CA . HIS A 1 307 ? 1.047 -5.679 -78.824 1.00 38.03 307 HIS A CA 1
ATOM 2503 C C . HIS A 1 307 ? 2.484 -5.993 -79.271 1.00 38.03 307 HIS A C 1
ATOM 2505 O O . HIS A 1 307 ? 3.404 -5.241 -79.001 1.00 38.03 307 HIS A O 1
ATOM 2511 N N . GLN A 1 308 ? 2.788 -7.164 -79.824 1.00 34.66 308 GLN A N 1
ATOM 2512 C CA . GLN A 1 308 ? 2.436 -7.494 -81.198 1.00 34.66 308 GLN A CA 1
ATOM 2513 C C . GLN A 1 308 ? 2.524 -9.017 -81.400 1.00 34.66 308 GLN A C 1
ATOM 2515 O O . GLN A 1 308 ? 3.596 -9.613 -81.320 1.00 34.66 308 GLN A O 1
ATOM 2520 N N . LYS A 1 309 ? 1.387 -9.647 -81.698 1.00 41.28 309 LYS A N 1
ATOM 2521 C CA . LYS A 1 309 ? 1.317 -10.963 -82.337 1.00 41.28 309 LYS A CA 1
ATOM 2522 C C . LYS A 1 309 ? 0.607 -10.764 -83.671 1.00 41.28 309 LYS A C 1
ATOM 2524 O O . LYS A 1 309 ? -0.618 -10.853 -83.729 1.00 41.28 309 LYS A O 1
ATOM 2529 N N . ARG A 1 310 ? 1.370 -10.429 -84.710 1.00 39.56 310 ARG A N 1
ATOM 2530 C CA . ARG A 1 310 ? 1.090 -10.759 -86.112 1.00 39.56 310 ARG A CA 1
ATOM 2531 C C . ARG A 1 310 ? 2.290 -10.434 -86.981 1.00 39.56 310 ARG A C 1
ATOM 2533 O O . ARG A 1 310 ? 2.823 -9.318 -86.813 1.00 39.56 310 ARG A O 1
#